Protein AF-A0A6H9YIE0-F1 (afdb_monomer_lite)

Organism: NCBI:txid359158

Radius of gyration: 26.99 Å; chains: 1; bounding box: 69×30×82 Å

Foldseek 3Di:
DDDDDDDDDDDPDPPPDPDDDDDDDDDDDDDDDPPPPPDDDFVVLLVVLQVLLVVVVFHWDWDVVDVNTWIWGAQPQCRVDTWIWTWDQDPPNFIFIATPVGDGQGGSVCSNSSSVSRCVVCVLPVCVRNCVQPPDQQDPVNLCVVQPPKDWDADPVVCWIWIWDDDDVDIDIDIDNGVVVVSVVNVVVVVVD

Structure (mmCIF, N/CA/C/O backbone):
data_AF-A0A6H9YIE0-F1
#
_entry.id   AF-A0A6H9YIE0-F1
#
loop_
_atom_site.group_PDB
_atom_site.id
_atom_site.type_symbol
_atom_site.label_atom_id
_atom_site.label_alt_id
_atom_site.label_comp_id
_atom_site.label_asym_id
_atom_site.label_entity_id
_atom_site.label_seq_id
_atom_site.pdbx_PDB_ins_code
_atom_site.Cartn_x
_atom_site.Cartn_y
_atom_site.Cartn_z
_atom_site.occupancy
_atom_site.B_iso_or_equiv
_atom_site.auth_seq_id
_atom_site.auth_comp_id
_atom_site.auth_asym_id
_atom_site.auth_atom_id
_atom_site.pdbx_PDB_model_num
ATOM 1 N N . MET A 1 1 ? -29.569 -5.536 -38.542 1.00 42.06 1 MET A N 1
ATOM 2 C CA . MET A 1 1 ? -28.304 -6.153 -38.999 1.00 42.06 1 MET A CA 1
ATOM 3 C C . MET A 1 1 ? -27.634 -5.204 -39.977 1.00 42.06 1 MET A C 1
ATOM 5 O O . MET A 1 1 ? -28.032 -5.181 -41.131 1.00 42.06 1 MET A O 1
ATOM 9 N N . THR A 1 2 ? -26.653 -4.415 -39.527 1.00 34.03 2 THR A N 1
ATOM 10 C CA . THR A 1 2 ? -25.833 -3.583 -40.424 1.00 34.03 2 THR A CA 1
ATOM 11 C C . THR A 1 2 ? -24.402 -3.551 -39.895 1.00 34.03 2 THR A C 1
ATOM 13 O O . THR A 1 2 ? -24.142 -3.065 -38.798 1.00 34.03 2 THR A O 1
ATOM 16 N N . LEU A 1 3 ? -23.497 -4.148 -40.672 1.00 35.75 3 LEU A N 1
ATOM 17 C CA . LEU A 1 3 ? -22.060 -4.252 -40.436 1.00 35.75 3 LEU A CA 1
ATOM 18 C C . LEU A 1 3 ? -21.394 -2.870 -40.495 1.00 35.75 3 LEU A C 1
ATOM 20 O O . LEU A 1 3 ? -21.424 -2.221 -41.541 1.00 35.75 3 LEU A O 1
ATOM 24 N N . LEU A 1 4 ? -20.722 -2.453 -39.416 1.00 32.62 4 LEU A N 1
ATOM 25 C CA . LEU A 1 4 ? -19.825 -1.298 -39.455 1.00 32.62 4 LEU A CA 1
ATOM 26 C C . LEU A 1 4 ? -18.407 -1.750 -39.834 1.00 32.62 4 LEU A C 1
ATOM 28 O O . LEU A 1 4 ? -17.746 -2.511 -39.125 1.00 32.62 4 LEU A O 1
ATOM 32 N N . ARG A 1 5 ? -17.975 -1.274 -41.004 1.00 32.41 5 ARG A N 1
ATOM 33 C CA . ARG A 1 5 ? -16.655 -1.460 -41.613 1.00 32.41 5 ARG A CA 1
ATOM 34 C C . ARG A 1 5 ? -15.524 -1.087 -40.649 1.00 32.41 5 ARG A C 1
ATOM 36 O O . ARG A 1 5 ? -15.471 0.028 -40.135 1.00 32.41 5 ARG A O 1
ATOM 43 N N . ARG A 1 6 ? -14.555 -1.995 -40.498 1.00 33.72 6 ARG A N 1
ATOM 44 C CA . ARG A 1 6 ? -13.241 -1.718 -39.900 1.00 33.72 6 ARG A CA 1
ATOM 45 C C . ARG A 1 6 ? -12.476 -0.737 -40.788 1.00 33.72 6 ARG A C 1
ATOM 47 O O . ARG A 1 6 ? -11.953 -1.126 -41.829 1.00 33.72 6 ARG A O 1
ATOM 54 N N . HIS A 1 7 ? -12.355 0.513 -40.354 1.00 29.17 7 HIS A N 1
ATOM 55 C CA . HIS A 1 7 ? -11.326 1.409 -40.869 1.00 29.17 7 HIS A CA 1
ATOM 56 C C . HIS A 1 7 ? -9.998 1.088 -40.174 1.00 29.17 7 HIS A C 1
ATOM 58 O O . HIS A 1 7 ? -9.739 1.497 -39.045 1.00 29.17 7 HIS A O 1
ATOM 64 N N . ARG A 1 8 ? -9.156 0.321 -40.873 1.00 33.12 8 ARG A N 1
ATOM 65 C CA . ARG A 1 8 ? -7.722 0.185 -40.599 1.00 33.12 8 ARG A CA 1
ATOM 66 C C . ARG A 1 8 ? -7.097 1.576 -40.776 1.00 33.12 8 ARG A C 1
ATOM 68 O O . ARG A 1 8 ? -7.052 2.079 -41.895 1.00 33.12 8 ARG A O 1
ATOM 75 N N . LYS A 1 9 ? -6.659 2.220 -39.692 1.00 29.31 9 LYS A N 1
ATOM 76 C CA . LYS A 1 9 ? -5.739 3.364 -39.768 1.00 29.31 9 LYS A CA 1
ATOM 77 C C . LYS A 1 9 ? -4.327 2.833 -39.558 1.00 29.31 9 LYS A C 1
ATOM 79 O O . LYS A 1 9 ? -4.021 2.278 -38.510 1.00 29.31 9 LYS A O 1
ATOM 84 N N . GLU A 1 10 ? -3.513 2.964 -40.596 1.00 32.59 10 GLU A N 1
ATOM 85 C CA . GLU A 1 10 ? -2.089 2.640 -40.597 1.00 32.59 10 GLU A CA 1
ATOM 86 C C . GLU A 1 10 ? -1.336 3.416 -39.498 1.00 32.59 10 GLU A C 1
ATOM 88 O O . GLU A 1 10 ? -1.592 4.612 -39.310 1.00 32.59 10 GLU A O 1
ATOM 93 N N . PRO A 1 11 ? -0.380 2.787 -38.793 1.00 30.97 11 PRO A N 1
ATOM 94 C CA . PRO A 1 11 ? 0.476 3.484 -37.847 1.00 30.97 11 PRO A CA 1
ATOM 95 C C . PRO A 1 11 ? 1.482 4.364 -38.598 1.00 30.97 11 PRO A C 1
ATOM 97 O O . PRO A 1 11 ? 2.343 3.905 -39.353 1.00 30.97 11 PRO A O 1
ATOM 100 N N . ARG A 1 12 ? 1.373 5.675 -38.372 1.00 37.66 12 ARG A N 1
ATOM 101 C CA . ARG A 1 12 ? 2.331 6.671 -38.850 1.00 37.66 12 ARG A CA 1
ATOM 102 C C . ARG A 1 12 ? 3.679 6.479 -38.149 1.00 37.66 12 ARG A C 1
ATOM 104 O O . ARG A 1 12 ? 3.887 6.953 -37.043 1.00 37.66 12 ARG A O 1
ATOM 111 N N . ARG A 1 13 ? 4.583 5.799 -38.859 1.00 32.84 13 ARG A N 1
ATOM 112 C CA . ARG A 1 13 ? 6.041 6.012 -38.956 1.00 32.84 13 ARG A CA 1
ATOM 113 C C . ARG A 1 13 ? 6.680 6.865 -37.845 1.00 32.84 13 ARG A C 1
ATOM 115 O O . ARG A 1 13 ? 6.877 8.066 -38.025 1.00 32.84 13 ARG A O 1
ATOM 122 N N . TRP A 1 14 ? 7.179 6.214 -36.796 1.00 29.19 14 TRP A N 1
ATOM 123 C CA . TRP A 1 14 ? 8.252 6.759 -35.957 1.00 29.19 14 TRP A CA 1
ATOM 124 C C . TRP A 1 14 ? 9.600 6.158 -36.386 1.00 29.19 14 TRP A C 1
ATOM 126 O O . TRP A 1 14 ? 10.178 5.289 -35.746 1.00 29.19 14 TRP A O 1
ATOM 136 N N . SER A 1 15 ? 10.079 6.576 -37.563 1.00 37.53 15 SER A N 1
ATOM 137 C CA . SER A 1 15 ? 11.389 6.158 -38.106 1.00 37.53 15 SER A CA 1
ATOM 138 C C . SER A 1 15 ? 12.168 7.317 -38.733 1.00 37.53 15 SER A C 1
ATOM 140 O O . SER A 1 15 ? 13.051 7.108 -39.562 1.00 37.53 15 SER A O 1
ATOM 142 N N . ALA A 1 16 ? 11.844 8.561 -38.384 1.00 32.31 16 ALA A N 1
ATOM 143 C CA . ALA A 1 16 ? 12.372 9.723 -39.091 1.00 32.31 16 ALA A CA 1
ATOM 144 C C . ALA A 1 16 ? 12.843 10.843 -38.158 1.00 32.31 16 ALA A C 1
ATOM 146 O O . ALA A 1 16 ? 12.501 11.999 -38.382 1.00 32.31 16 ALA A O 1
ATOM 147 N N . ARG A 1 17 ? 13.655 10.529 -37.134 1.00 36.97 17 ARG A N 1
ATOM 148 C CA . ARG A 1 17 ? 14.555 11.544 -36.551 1.00 36.97 17 ARG A CA 1
ATOM 149 C C . ARG A 1 17 ? 15.768 11.019 -35.770 1.00 36.97 17 ARG A C 1
ATOM 151 O O . ARG A 1 17 ? 16.156 11.657 -34.815 1.00 36.97 17 ARG A O 1
ATOM 158 N N . LEU A 1 18 ? 16.410 9.913 -36.164 1.00 40.72 18 LEU A N 1
ATOM 159 C CA . LEU A 1 18 ? 17.770 9.583 -35.665 1.00 40.72 18 LEU A CA 1
ATOM 160 C C . LEU A 1 18 ? 18.686 8.905 -36.707 1.00 40.72 18 LEU A C 1
ATOM 162 O O . LEU A 1 18 ? 19.732 8.357 -36.376 1.00 40.72 18 LEU A O 1
ATOM 166 N N . ARG A 1 19 ? 18.339 8.967 -37.999 1.00 40.25 19 ARG A N 1
ATOM 167 C CA . ARG A 1 19 ? 19.205 8.502 -39.098 1.00 40.25 19 ARG A CA 1
ATOM 168 C C . ARG A 1 19 ? 19.084 9.411 -40.320 1.00 40.25 19 ARG A C 1
ATOM 170 O O . ARG A 1 19 ? 18.401 9.068 -41.279 1.00 40.25 19 ARG A O 1
ATOM 177 N N . ARG A 1 20 ? 19.716 10.586 -40.283 1.00 34.19 20 ARG A N 1
ATOM 178 C CA . ARG A 1 20 ? 20.191 11.312 -41.479 1.00 34.19 20 ARG A CA 1
ATOM 179 C C . ARG A 1 20 ? 21.020 12.521 -41.046 1.00 34.19 20 ARG A C 1
ATOM 181 O O . ARG A 1 20 ? 20.473 13.520 -40.605 1.00 34.19 20 ARG A O 1
ATOM 188 N N . GLY A 1 21 ? 22.339 12.385 -41.154 1.00 31.33 21 GLY A N 1
ATOM 189 C CA . GLY A 1 21 ? 23.287 13.452 -40.837 1.00 31.33 21 GLY A CA 1
ATOM 190 C C . GLY A 1 21 ? 24.752 13.015 -40.844 1.00 31.33 21 GLY A C 1
ATOM 191 O O . GLY A 1 21 ? 25.503 13.433 -39.978 1.00 31.33 21 GLY A O 1
ATOM 192 N N . ARG A 1 22 ? 25.177 12.145 -41.775 1.00 42.09 22 ARG A N 1
ATOM 193 C CA . ARG A 1 22 ? 26.612 11.943 -42.047 1.00 42.09 22 ARG A CA 1
ATOM 194 C C . ARG A 1 22 ? 26.851 11.626 -43.524 1.00 42.09 22 ARG A C 1
ATOM 196 O O . ARG A 1 22 ? 26.716 10.482 -43.944 1.00 42.09 22 ARG A O 1
ATOM 203 N N . LYS A 1 23 ? 27.215 12.651 -44.300 1.00 34.41 23 LYS A N 1
ATOM 204 C CA . LYS A 1 23 ? 28.139 12.538 -45.442 1.00 34.41 23 LYS A CA 1
ATOM 205 C C . LYS A 1 23 ? 28.604 13.936 -45.869 1.00 34.41 23 LYS A C 1
ATOM 207 O O . LYS A 1 23 ? 27.796 14.705 -46.371 1.00 34.41 23 LYS A O 1
ATOM 212 N N . GLY A 1 24 ? 29.899 14.222 -45.697 1.00 29.58 24 GLY A N 1
ATOM 213 C CA . GLY A 1 24 ? 30.569 15.344 -46.367 1.00 29.58 24 GLY A CA 1
ATOM 214 C C . GLY A 1 24 ? 31.650 16.078 -45.566 1.00 29.58 24 GLY A C 1
ATOM 215 O O . GLY A 1 24 ? 31.373 17.149 -45.064 1.00 29.58 24 GLY A O 1
ATOM 216 N N . ARG A 1 25 ? 32.865 15.500 -45.534 1.00 32.62 25 ARG A N 1
ATOM 217 C CA . ARG A 1 25 ? 34.210 16.131 -45.439 1.00 32.62 25 ARG A CA 1
ATOM 218 C C . ARG A 1 25 ? 34.515 17.167 -44.334 1.00 32.62 25 ARG A C 1
ATOM 220 O O . ARG A 1 25 ? 34.057 18.294 -44.404 1.00 32.62 25 ARG A O 1
ATOM 227 N N . ALA A 1 26 ? 35.472 16.829 -43.464 1.00 34.41 26 ALA A N 1
ATOM 228 C CA . ALA A 1 26 ? 36.876 17.298 -43.476 1.00 34.41 26 ALA A CA 1
ATOM 229 C C . ALA A 1 26 ? 37.460 17.347 -42.046 1.00 34.41 26 ALA A C 1
ATOM 231 O O . ALA A 1 26 ? 36.774 17.740 -41.114 1.00 34.41 26 ALA A O 1
ATOM 232 N N . ALA A 1 27 ? 38.709 16.882 -41.938 1.00 45.50 27 ALA A N 1
ATOM 233 C CA . ALA A 1 27 ? 39.716 17.012 -40.877 1.00 45.50 27 ALA A CA 1
ATOM 234 C C . ALA A 1 27 ? 39.335 17.634 -39.515 1.00 45.50 27 ALA A C 1
ATOM 236 O O . ALA A 1 27 ? 38.922 18.785 -39.424 1.00 45.50 27 ALA A O 1
ATOM 237 N N . GLY A 1 28 ? 39.642 16.890 -38.450 1.00 34.56 28 GLY A N 1
ATOM 238 C CA . GLY A 1 28 ? 39.726 17.394 -37.082 1.00 34.56 28 GLY A CA 1
ATOM 239 C C . GLY A 1 28 ? 39.633 16.248 -36.084 1.00 34.56 28 GLY A C 1
ATOM 240 O O . GLY A 1 28 ? 38.562 15.668 -35.917 1.00 34.56 28 GLY A O 1
ATOM 241 N N . GLU A 1 29 ? 40.762 15.885 -35.479 1.00 46.00 29 GLU A N 1
ATOM 242 C CA . GLU A 1 29 ? 40.850 14.955 -34.350 1.00 46.00 29 GLU A CA 1
ATOM 243 C C . GLU A 1 29 ? 39.816 15.315 -33.269 1.00 46.00 29 GLU A C 1
ATOM 245 O O . GLU A 1 29 ? 39.745 16.455 -32.815 1.00 46.00 29 GLU A O 1
ATOM 250 N N . GLY A 1 30 ? 38.987 14.342 -32.882 1.00 35.47 30 GLY A N 1
ATOM 251 C CA . GLY A 1 30 ? 38.008 14.461 -31.800 1.00 35.47 30 GLY A CA 1
ATOM 252 C C . GLY A 1 30 ? 38.343 13.492 -30.655 1.00 35.47 30 GLY A C 1
ATOM 253 O O . GLY A 1 30 ? 38.866 12.411 -30.930 1.00 35.47 30 GLY A O 1
ATOM 254 N N . PRO A 1 31 ? 38.061 13.864 -29.391 1.00 46.66 31 PRO A N 1
ATOM 255 C CA . PRO A 1 31 ? 38.544 13.187 -28.181 1.00 46.66 31 PRO A CA 1
ATOM 256 C C . PRO A 1 31 ? 37.925 11.785 -27.990 1.00 46.66 31 PRO A C 1
ATOM 258 O O . PRO A 1 31 ? 36.933 11.456 -28.650 1.00 46.66 31 PRO A O 1
ATOM 261 N N . PRO A 1 32 ? 38.506 10.931 -27.117 1.00 45.59 32 PRO A N 1
ATOM 262 C CA . PRO A 1 32 ? 38.175 9.511 -27.047 1.00 45.59 32 PRO A CA 1
ATOM 263 C C . PRO A 1 32 ? 36.711 9.265 -26.674 1.00 45.59 32 PRO A C 1
ATOM 265 O O . PRO A 1 32 ? 36.111 9.977 -25.872 1.00 45.59 32 PRO A O 1
ATOM 268 N N . GLY A 1 33 ? 36.157 8.225 -27.299 1.00 39.56 33 GLY A N 1
ATOM 269 C CA . GLY A 1 33 ? 34.750 7.853 -27.290 1.00 39.56 33 GLY A CA 1
ATOM 270 C C . GLY A 1 33 ? 34.076 7.896 -25.922 1.00 39.56 33 GLY A C 1
ATOM 271 O O . GLY A 1 33 ? 34.332 7.061 -25.059 1.00 39.56 33 GLY A O 1
ATOM 272 N N . HIS A 1 34 ? 33.089 8.779 -25.792 1.00 42.91 34 HIS A N 1
ATOM 273 C CA . HIS A 1 34 ? 31.959 8.526 -24.913 1.00 42.91 34 HIS A CA 1
ATOM 274 C C . HIS A 1 34 ? 31.202 7.328 -25.493 1.00 42.91 34 HIS A C 1
ATOM 276 O O . HIS A 1 34 ? 30.417 7.463 -26.433 1.00 42.91 34 HIS A O 1
ATOM 282 N N . THR A 1 35 ? 31.468 6.128 -24.980 1.00 43.56 35 THR A N 1
ATOM 283 C CA . THR A 1 35 ? 30.558 4.994 -25.144 1.00 43.56 35 THR A CA 1
ATOM 284 C C . THR A 1 35 ? 29.202 5.421 -24.602 1.00 43.56 35 THR A C 1
ATOM 286 O O . THR A 1 35 ? 28.986 5.429 -23.393 1.00 43.56 35 THR A O 1
ATOM 289 N N . VAL A 1 36 ? 28.293 5.816 -25.495 1.00 48.97 36 VAL A N 1
ATOM 290 C CA . VAL A 1 36 ? 26.878 5.978 -25.170 1.00 48.97 36 VAL A CA 1
ATOM 291 C C . VAL A 1 36 ? 26.412 4.603 -24.709 1.00 48.97 36 VAL A C 1
ATOM 293 O O . VAL A 1 36 ? 26.267 3.691 -25.526 1.00 48.97 36 VAL A O 1
ATOM 296 N N . ARG A 1 37 ? 26.272 4.423 -23.391 1.00 56.38 37 ARG A N 1
ATOM 297 C CA . ARG A 1 37 ? 25.761 3.187 -22.799 1.00 56.38 37 ARG A CA 1
ATOM 298 C C . ARG A 1 37 ? 24.408 2.925 -23.450 1.00 56.38 37 ARG A C 1
ATOM 300 O O . ARG A 1 37 ? 23.513 3.764 -23.358 1.00 56.38 37 ARG A O 1
ATOM 307 N N . ALA A 1 38 ? 24.301 1.821 -24.189 1.00 62.50 38 ALA A N 1
ATOM 308 C CA . ALA A 1 38 ? 23.073 1.481 -24.892 1.00 62.50 38 ALA A CA 1
ATOM 309 C C . ALA A 1 38 ? 21.907 1.509 -23.896 1.00 62.50 38 ALA A C 1
ATOM 311 O O . ALA A 1 38 ? 22.040 1.012 -22.774 1.00 62.50 38 ALA A O 1
ATOM 312 N N . ALA A 1 39 ? 20.794 2.129 -24.295 1.00 65.94 39 ALA A N 1
ATOM 313 C CA . ALA A 1 39 ? 19.608 2.180 -23.456 1.00 65.94 39 ALA A CA 1
ATOM 314 C C . ALA A 1 39 ? 19.198 0.741 -23.079 1.00 65.94 39 ALA A C 1
ATOM 316 O O . ALA A 1 39 ? 19.150 -0.120 -23.965 1.00 65.94 39 ALA A O 1
ATOM 317 N N . PRO A 1 40 ? 18.937 0.458 -21.792 1.00 74.56 40 PRO A N 1
ATOM 318 C CA . PRO A 1 40 ? 18.471 -0.847 -21.363 1.00 74.56 40 PRO A CA 1
ATOM 319 C C . PRO A 1 40 ? 17.135 -1.163 -22.033 1.00 74.56 40 PRO A C 1
ATOM 321 O O . PRO A 1 40 ? 16.347 -0.260 -22.310 1.00 74.56 40 PRO A O 1
ATOM 324 N N . SER A 1 41 ? 16.868 -2.447 -22.275 1.00 86.38 41 SER A N 1
ATOM 325 C CA . SER A 1 41 ? 15.580 -2.895 -22.811 1.00 86.38 41 SER A CA 1
ATOM 326 C C . SER A 1 41 ? 14.492 -2.708 -21.746 1.00 86.38 41 SER A C 1
ATOM 328 O O . SER A 1 41 ? 14.490 -3.463 -20.769 1.00 86.38 41 SER A O 1
ATOM 330 N N . PRO A 1 42 ? 13.566 -1.734 -21.875 1.00 88.88 42 PRO A N 1
ATOM 331 C CA . PRO A 1 42 ? 12.641 -1.402 -20.792 1.00 88.88 42 PRO A CA 1
ATOM 332 C C . PRO A 1 42 ? 11.762 -2.586 -20.383 1.00 88.88 42 PRO A C 1
ATOM 334 O O . PRO A 1 42 ? 11.507 -2.773 -19.199 1.00 88.88 42 PRO A O 1
ATOM 337 N N . THR A 1 43 ? 11.351 -3.419 -21.341 1.00 91.12 43 THR A N 1
ATOM 338 C CA . THR A 1 43 ? 10.515 -4.600 -21.091 1.00 91.12 43 THR A CA 1
ATOM 339 C C . THR A 1 43 ? 11.220 -5.633 -20.216 1.00 91.12 43 THR A C 1
ATOM 341 O O . THR A 1 43 ? 10.630 -6.069 -19.240 1.00 91.12 43 THR A O 1
ATOM 344 N N . VAL A 1 44 ? 12.507 -5.917 -20.455 1.00 92.75 44 VAL A N 1
ATOM 345 C CA . VAL A 1 44 ? 13.296 -6.868 -19.641 1.00 92.75 44 VAL A CA 1
ATOM 346 C C . VAL A 1 44 ? 13.367 -6.436 -18.176 1.00 92.75 44 VAL A C 1
ATOM 348 O O . VAL A 1 44 ? 13.283 -7.261 -17.270 1.00 92.75 44 VAL A O 1
ATOM 351 N N . HIS A 1 45 ? 13.524 -5.138 -17.923 1.00 93.06 45 HIS A N 1
ATOM 352 C CA . HIS A 1 45 ? 13.543 -4.617 -16.556 1.00 93.06 45 HIS A CA 1
ATOM 353 C C . HIS A 1 45 ? 12.145 -4.628 -15.930 1.00 93.06 45 HIS A C 1
ATOM 355 O O . HIS A 1 45 ? 11.994 -4.975 -14.762 1.00 93.06 45 HIS A O 1
ATOM 361 N N . LEU A 1 46 ? 11.102 -4.319 -16.703 1.00 94.25 46 LEU A N 1
ATOM 362 C CA . LEU A 1 46 ? 9.725 -4.423 -16.223 1.00 94.25 46 LEU A CA 1
ATOM 363 C C . LEU A 1 46 ? 9.316 -5.875 -15.919 1.00 94.25 46 LEU A C 1
ATOM 365 O O . LEU A 1 46 ? 8.581 -6.071 -14.958 1.00 94.25 46 LEU A O 1
ATOM 369 N N . ASP A 1 47 ? 9.805 -6.869 -16.666 1.00 94.75 47 ASP A N 1
ATOM 370 C CA . ASP A 1 47 ? 9.602 -8.296 -16.368 1.00 94.75 47 ASP A CA 1
ATOM 371 C C . ASP A 1 47 ? 10.264 -8.673 -15.034 1.00 94.75 47 ASP A C 1
ATOM 373 O O . ASP A 1 47 ? 9.614 -9.211 -14.141 1.00 94.75 47 ASP A O 1
ATOM 377 N N . ARG A 1 48 ? 11.531 -8.282 -14.830 1.00 94.19 48 ARG A N 1
ATOM 378 C CA . ARG A 1 48 ? 12.239 -8.512 -13.555 1.00 94.19 48 ARG A CA 1
ATOM 379 C C . ARG A 1 48 ? 11.534 -7.862 -12.365 1.00 94.19 48 ARG A C 1
ATOM 381 O O . ARG A 1 48 ? 11.490 -8.433 -11.276 1.00 94.19 48 ARG A O 1
ATOM 388 N N . LEU A 1 49 ? 10.986 -6.662 -12.557 1.00 94.75 49 LEU A N 1
ATOM 389 C CA . LEU A 1 49 ? 10.178 -6.003 -11.537 1.00 94.75 49 LEU A CA 1
ATOM 390 C C . LEU A 1 49 ? 8.852 -6.739 -11.300 1.00 94.75 49 LEU A C 1
ATOM 392 O O . LEU A 1 49 ? 8.415 -6.837 -10.155 1.00 94.75 49 LEU A O 1
ATOM 396 N N . ALA A 1 50 ? 8.211 -7.256 -12.350 1.00 89.81 50 ALA A N 1
ATOM 397 C CA . ALA A 1 50 ? 6.991 -8.044 -12.223 1.00 89.81 50 ALA A CA 1
ATOM 398 C C . ALA A 1 50 ? 7.230 -9.312 -11.391 1.00 89.81 50 ALA A C 1
ATOM 400 O O . ALA A 1 50 ? 6.436 -9.582 -10.491 1.00 89.81 50 ALA A O 1
ATOM 401 N N . ASP A 1 51 ? 8.345 -10.013 -11.610 1.00 89.56 51 ASP A N 1
ATOM 402 C CA . ASP A 1 51 ? 8.745 -11.180 -10.813 1.00 89.56 51 ASP A CA 1
ATOM 403 C C . ASP A 1 51 ? 8.965 -10.811 -9.335 1.00 89.56 51 ASP A C 1
ATOM 405 O O . ASP A 1 51 ? 8.444 -11.466 -8.425 1.00 89.56 51 ASP A O 1
ATOM 409 N N . ALA A 1 52 ? 9.683 -9.712 -9.075 1.00 90.38 52 ALA A N 1
ATOM 410 C CA . ALA A 1 52 ? 9.912 -9.213 -7.720 1.00 90.38 52 ALA A CA 1
ATOM 411 C C . ALA A 1 52 ? 8.601 -8.835 -7.007 1.00 90.38 52 ALA A C 1
ATOM 413 O O . ALA A 1 52 ? 8.411 -9.169 -5.836 1.00 90.38 52 ALA A O 1
ATOM 414 N N . LEU A 1 53 ? 7.666 -8.184 -7.702 1.00 87.31 53 LEU A N 1
ATOM 415 C CA . LEU A 1 53 ? 6.342 -7.848 -7.172 1.00 87.31 53 LEU A CA 1
ATOM 416 C C . LEU A 1 53 ? 5.476 -9.095 -6.939 1.00 87.31 53 LEU A C 1
ATOM 418 O O . LEU A 1 53 ? 4.805 -9.182 -5.908 1.00 87.31 53 LEU A O 1
ATOM 422 N N . ALA A 1 54 ? 5.542 -10.085 -7.832 1.00 81.56 54 ALA A N 1
ATOM 423 C CA . ALA A 1 54 ? 4.835 -11.353 -7.686 1.00 81.56 54 ALA A CA 1
ATOM 424 C C . ALA A 1 54 ? 5.290 -12.111 -6.430 1.00 81.56 54 ALA A C 1
ATOM 426 O O . ALA A 1 54 ? 4.448 -12.598 -5.675 1.00 81.56 54 ALA A O 1
ATOM 427 N N . SER A 1 55 ? 6.597 -12.118 -6.130 1.00 78.00 55 SER A N 1
ATOM 428 C CA . SER A 1 55 ? 7.136 -12.700 -4.885 1.00 78.00 55 SER A CA 1
ATOM 429 C C . SER A 1 55 ? 6.578 -12.050 -3.609 1.00 78.00 55 SER A C 1
ATOM 431 O O . SER A 1 55 ? 6.540 -12.677 -2.552 1.00 78.00 55 SER A O 1
ATOM 433 N N . LYS A 1 56 ? 6.100 -10.802 -3.710 1.00 74.38 56 LYS A N 1
ATOM 434 C CA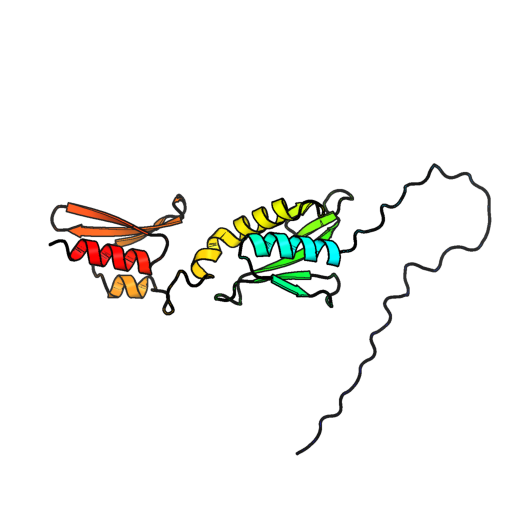 . LYS A 1 56 ? 5.477 -10.034 -2.621 1.00 74.38 56 LYS A CA 1
ATOM 435 C C . LYS A 1 56 ? 3.943 -10.091 -2.660 1.00 74.38 56 LYS A C 1
ATOM 437 O O . LYS A 1 56 ? 3.288 -9.396 -1.887 1.00 74.38 56 LYS A O 1
ATOM 442 N N . GLY A 1 57 ? 3.360 -10.896 -3.551 1.00 78.38 57 GLY A N 1
ATOM 443 C CA . GLY A 1 57 ? 1.911 -11.042 -3.705 1.00 78.38 57 GLY A CA 1
ATOM 444 C C . GLY A 1 57 ? 1.221 -9.835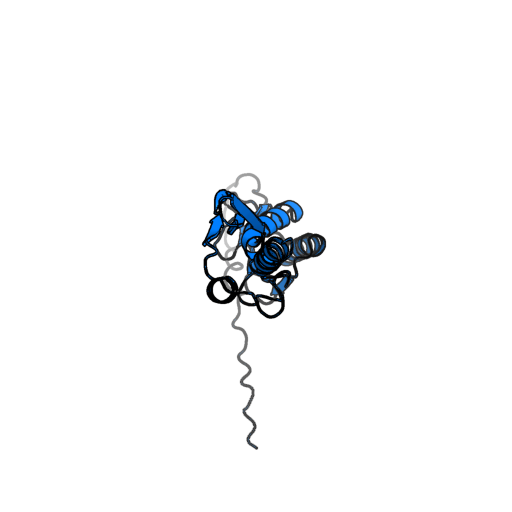 -4.345 1.00 78.38 57 GLY A C 1
ATOM 445 O O . GLY A 1 57 ? 0.010 -9.677 -4.194 1.00 78.38 57 GLY A O 1
ATOM 446 N N . LEU A 1 58 ? 1.967 -8.971 -5.042 1.00 81.38 58 LEU A N 1
ATOM 447 C CA . LEU A 1 58 ? 1.426 -7.803 -5.734 1.00 81.38 58 LEU A CA 1
ATOM 448 C C . LEU A 1 58 ? 1.186 -8.140 -7.211 1.00 81.38 58 LEU A C 1
ATOM 450 O O . LEU A 1 58 ? 2.152 -8.334 -7.951 1.00 81.38 58 LEU A O 1
ATOM 454 N N . PRO A 1 59 ? -0.077 -8.213 -7.669 1.00 80.12 59 PRO A N 1
ATOM 455 C CA . PRO A 1 59 ? -0.365 -8.570 -9.045 1.00 80.12 59 PRO A CA 1
ATOM 456 C C . PRO A 1 59 ? -0.046 -7.413 -9.992 1.00 80.12 59 PRO A C 1
ATOM 458 O O . PRO A 1 59 ? -0.231 -6.227 -9.690 1.00 80.12 59 PRO A O 1
ATOM 461 N N . THR A 1 60 ? 0.419 -7.781 -11.181 1.00 86.06 60 THR A N 1
ATOM 462 C CA . THR A 1 60 ? 0.842 -6.843 -12.215 1.00 86.06 60 THR A CA 1
ATOM 463 C C . THR A 1 60 ? 0.175 -7.165 -13.550 1.00 86.06 60 THR A C 1
ATOM 465 O O . THR A 1 60 ? -0.259 -8.287 -13.806 1.00 86.06 60 THR A O 1
ATOM 468 N N . LEU A 1 61 ? 0.033 -6.145 -14.393 1.00 86.06 61 LEU A N 1
ATOM 469 C CA . LEU A 1 61 ? -0.449 -6.244 -15.765 1.00 86.06 61 LEU A CA 1
ATOM 470 C C . LEU A 1 61 ? 0.561 -5.542 -16.679 1.00 86.06 61 LEU A C 1
ATOM 472 O O . LEU A 1 61 ? 0.703 -4.315 -16.586 1.00 86.06 61 LEU A O 1
ATOM 476 N N . PRO A 1 62 ? 1.265 -6.275 -17.553 1.00 87.75 62 PRO A N 1
ATOM 477 C CA . PRO A 1 62 ? 2.162 -5.665 -18.520 1.00 87.75 62 PRO A CA 1
ATOM 478 C C . PRO A 1 62 ? 1.369 -4.854 -19.549 1.00 87.75 62 PRO A C 1
ATOM 480 O O . PRO A 1 62 ? 0.302 -5.255 -20.014 1.00 87.75 62 PRO A O 1
ATOM 483 N N . ARG A 1 63 ? 1.905 -3.689 -19.908 1.00 88.25 63 ARG A N 1
ATOM 484 C CA . ARG A 1 63 ? 1.423 -2.816 -20.984 1.00 88.25 63 ARG A CA 1
ATOM 485 C C . ARG A 1 63 ? 2.598 -2.441 -21.875 1.00 88.25 63 ARG A C 1
ATOM 487 O O . ARG A 1 63 ? 3.043 -1.297 -21.917 1.00 88.25 63 ARG A O 1
ATOM 494 N N . TYR A 1 64 ? 3.160 -3.447 -22.533 1.00 89.12 64 TYR A N 1
ATOM 495 C CA . TYR A 1 64 ? 4.363 -3.282 -23.353 1.00 89.12 64 TYR A CA 1
ATOM 496 C C . TYR A 1 64 ? 4.082 -2.728 -24.749 1.00 89.12 64 TYR A C 1
ATOM 498 O O . TYR A 1 64 ? 5.004 -2.271 -25.411 1.00 89.12 64 TYR A O 1
ATOM 506 N N . GLU A 1 65 ? 2.811 -2.714 -25.149 1.00 84.88 65 GLU A N 1
ATOM 507 C CA . GLU A 1 65 ? 2.338 -2.054 -26.371 1.00 84.88 65 GLU A CA 1
ATOM 508 C C . GLU A 1 65 ? 2.258 -0.520 -26.225 1.00 84.88 65 GLU A C 1
ATOM 510 O O . GLU A 1 65 ? 2.110 0.187 -27.221 1.00 84.88 65 GLU A O 1
ATOM 515 N N . ASP A 1 66 ? 2.337 0.007 -24.994 1.00 84.31 66 ASP A N 1
ATOM 516 C CA . ASP A 1 66 ? 2.386 1.450 -24.743 1.00 84.31 66 ASP A CA 1
ATOM 517 C C . ASP A 1 66 ? 3.766 2.023 -25.121 1.00 84.31 66 ASP A C 1
ATOM 519 O O . ASP A 1 66 ? 4.790 1.349 -25.000 1.00 84.31 66 ASP A O 1
ATOM 523 N N . ASP A 1 67 ? 3.807 3.305 -25.503 1.00 80.75 67 ASP A N 1
ATOM 524 C CA . ASP A 1 67 ? 5.053 4.057 -25.695 1.00 80.75 67 ASP A CA 1
ATOM 525 C C . ASP A 1 67 ? 5.183 5.169 -24.629 1.00 80.75 67 ASP A C 1
ATOM 527 O O . ASP A 1 67 ? 4.401 6.131 -24.634 1.00 80.75 67 ASP A O 1
ATOM 531 N N . PRO A 1 68 ? 6.120 5.059 -23.664 1.00 85.38 68 PRO A N 1
ATOM 532 C CA . PRO A 1 68 ? 7.032 3.931 -23.429 1.00 85.38 68 PRO A CA 1
ATOM 533 C C . PRO A 1 68 ? 6.321 2.719 -22.788 1.00 85.38 68 PRO A C 1
ATOM 535 O O . PRO A 1 68 ? 5.277 2.924 -22.157 1.00 85.38 68 PRO A O 1
ATOM 538 N N . PRO A 1 69 ? 6.915 1.503 -22.842 1.00 89.81 69 PRO A N 1
ATOM 539 C CA . PRO A 1 69 ? 6.397 0.310 -22.172 1.00 89.81 69 PRO A CA 1
ATOM 540 C C . PRO A 1 69 ? 6.160 0.539 -20.681 1.00 89.81 69 PRO A C 1
ATOM 542 O O . PRO A 1 69 ? 6.973 1.179 -20.003 1.00 89.81 69 PRO A O 1
ATOM 545 N N . ARG A 1 70 ? 5.055 -0.001 -20.154 1.00 92.69 70 ARG A N 1
ATOM 546 C CA . ARG A 1 70 ? 4.668 0.176 -18.748 1.00 92.69 70 ARG A CA 1
ATOM 547 C C . ARG A 1 70 ? 4.282 -1.134 -18.081 1.00 92.69 70 ARG A C 1
ATOM 549 O O . ARG A 1 70 ? 3.854 -2.081 -18.732 1.00 92.69 70 ARG A O 1
ATOM 556 N N . LEU A 1 71 ? 4.378 -1.156 -16.759 1.00 92.62 71 LEU A N 1
ATOM 557 C CA . LEU A 1 71 ? 3.860 -2.216 -15.903 1.00 92.62 71 LEU A CA 1
ATOM 558 C C . LEU A 1 71 ? 2.818 -1.615 -14.963 1.00 92.62 71 LEU A C 1
ATOM 560 O O . LEU A 1 71 ? 3.121 -0.711 -14.187 1.00 92.62 71 LEU A O 1
ATOM 564 N N . ARG A 1 72 ? 1.575 -2.090 -15.028 1.00 90.25 72 ARG A N 1
ATOM 565 C CA . ARG A 1 72 ? 0.524 -1.672 -14.099 1.00 90.25 72 ARG A CA 1
ATOM 566 C C . ARG A 1 72 ? 0.549 -2.591 -12.888 1.00 90.25 72 ARG A C 1
ATOM 568 O O . ARG A 1 72 ? 0.170 -3.750 -12.996 1.00 90.25 72 ARG A O 1
ATOM 575 N N . VAL A 1 73 ? 0.928 -2.063 -11.734 1.00 86.88 73 VAL A N 1
ATOM 576 C CA . VAL A 1 73 ? 0.644 -2.689 -10.441 1.00 86.88 73 VAL A CA 1
ATOM 577 C C . VAL A 1 73 ? -0.783 -2.318 -10.085 1.00 86.88 73 VAL A C 1
ATOM 579 O O . VAL A 1 73 ? -1.152 -1.144 -10.132 1.00 86.88 73 VAL A O 1
ATOM 582 N N . TYR A 1 74 ? -1.617 -3.299 -9.784 1.00 76.31 74 TYR A N 1
ATOM 583 C CA . TYR A 1 74 ? -3.010 -3.035 -9.458 1.00 76.31 74 TYR A CA 1
ATOM 584 C C . TYR A 1 74 ? -3.439 -3.852 -8.266 1.00 76.31 74 TYR A C 1
ATOM 586 O O . TYR A 1 74 ? -2.812 -4.831 -7.873 1.00 76.31 74 TYR A O 1
ATOM 594 N N . ILE A 1 75 ? -4.543 -3.414 -7.698 1.00 69.56 75 ILE A N 1
ATOM 595 C CA . ILE A 1 75 ? -5.194 -4.106 -6.620 1.00 69.56 75 ILE A CA 1
ATOM 596 C C . ILE A 1 75 ? -6.476 -4.731 -7.183 1.00 69.56 75 ILE A C 1
ATOM 598 O O . ILE A 1 75 ? -7.367 -3.987 -7.603 1.00 69.56 75 ILE A O 1
ATOM 602 N N . PRO A 1 76 ? -6.634 -6.067 -7.153 1.00 60.75 76 PRO A N 1
ATOM 603 C CA . PRO A 1 76 ? -7.822 -6.720 -7.696 1.00 60.75 76 PRO A CA 1
ATOM 604 C C . PRO A 1 76 ? -9.127 -6.269 -7.029 1.00 60.75 76 PRO A C 1
ATOM 606 O O . PRO A 1 76 ? -10.106 -6.026 -7.728 1.00 60.75 76 PRO A O 1
ATOM 609 N N . SER A 1 77 ? -9.143 -6.089 -5.700 1.00 53.31 77 SER A N 1
ATOM 610 C CA . SER A 1 77 ? -10.362 -5.678 -4.980 1.00 53.31 77 SER A CA 1
ATOM 611 C C . SER A 1 77 ? -10.616 -4.165 -4.985 1.00 53.31 77 SER A C 1
ATOM 613 O O . SER A 1 77 ? -11.638 -3.713 -4.475 1.00 53.31 77 SER A O 1
ATOM 615 N N . ALA A 1 78 ? -9.706 -3.371 -5.552 1.00 60.09 78 ALA A N 1
ATOM 616 C CA . ALA A 1 78 ? -9.827 -1.925 -5.676 1.00 60.09 78 ALA A CA 1
ATOM 617 C C . ALA A 1 78 ? -9.221 -1.498 -7.014 1.00 60.09 78 ALA A C 1
ATOM 619 O O . ALA A 1 78 ? -8.130 -0.943 -7.077 1.00 60.09 78 ALA A O 1
ATOM 620 N N . THR A 1 79 ? -9.948 -1.759 -8.100 1.00 59.22 79 THR A N 1
ATOM 621 C CA . THR A 1 79 ? -9.487 -1.586 -9.491 1.00 59.22 79 THR A CA 1
ATOM 622 C C . THR A 1 79 ? -8.996 -0.173 -9.835 1.00 59.22 79 THR A C 1
ATOM 624 O O . THR A 1 79 ? -8.183 -0.003 -10.744 1.00 59.22 79 THR A O 1
ATOM 627 N N . HIS A 1 80 ? -9.452 0.841 -9.095 1.00 62.25 80 HIS A N 1
ATOM 628 C CA . HIS A 1 80 ? -9.025 2.237 -9.238 1.00 62.25 80 HIS A CA 1
ATOM 629 C C . HIS A 1 80 ? -7.706 2.544 -8.510 1.00 62.25 80 HIS A C 1
ATOM 631 O O . HIS A 1 80 ? -7.087 3.575 -8.765 1.00 62.25 80 HIS A O 1
ATOM 637 N N . VAL A 1 81 ? -7.257 1.650 -7.629 1.00 67.81 81 VAL A N 1
ATOM 638 C CA . VAL A 1 81 ? -6.039 1.785 -6.831 1.00 67.81 81 VAL A CA 1
ATOM 639 C C . VAL A 1 81 ? -4.932 0.921 -7.430 1.00 67.81 81 VAL A C 1
ATOM 641 O O . VAL A 1 81 ? -5.109 -0.251 -7.765 1.00 67.81 81 VAL A O 1
ATOM 644 N N . GLY A 1 82 ? -3.763 1.525 -7.588 1.00 78.56 82 GLY A N 1
ATOM 645 C CA . GLY A 1 82 ? -2.586 0.885 -8.153 1.00 78.56 82 GLY A CA 1
ATOM 646 C C . GLY A 1 82 ? -1.657 1.923 -8.751 1.00 78.56 82 GLY A C 1
ATOM 647 O O . GLY A 1 82 ? -2.027 3.090 -8.873 1.00 78.56 82 GLY A O 1
ATOM 648 N N . GLU A 1 83 ? -0.494 1.483 -9.203 1.00 85.88 83 GLU A N 1
ATOM 649 C CA . GLU A 1 83 ? 0.535 2.363 -9.738 1.00 85.88 83 GLU A CA 1
ATOM 650 C C . GLU A 1 83 ? 1.000 1.904 -11.117 1.00 85.88 83 GLU A C 1
ATOM 652 O O . GLU A 1 83 ? 0.974 0.718 -11.439 1.00 85.88 83 GLU A O 1
ATOM 657 N N . THR A 1 84 ? 1.375 2.851 -11.971 1.00 91.75 84 THR A N 1
ATOM 658 C CA . THR A 1 84 ? 1.873 2.540 -13.313 1.00 91.75 84 THR A CA 1
ATOM 659 C C . THR A 1 84 ? 3.355 2.843 -13.359 1.00 91.75 84 THR A C 1
ATOM 661 O O . THR A 1 84 ? 3.761 3.989 -13.187 1.00 91.75 84 THR A O 1
ATOM 664 N N . ILE A 1 85 ? 4.152 1.813 -13.613 1.00 93.62 85 ILE A N 1
ATOM 665 C CA . ILE A 1 85 ? 5.605 1.877 -13.582 1.00 93.62 85 ILE A CA 1
ATOM 666 C C . ILE A 1 85 ? 6.147 1.934 -14.998 1.00 93.62 85 ILE A C 1
ATOM 668 O O . ILE A 1 85 ? 5.703 1.194 -15.873 1.00 93.62 85 ILE A O 1
ATOM 672 N N . ALA A 1 86 ? 7.124 2.802 -15.212 1.00 93.69 86 ALA A N 1
ATOM 673 C CA . ALA A 1 86 ? 7.930 2.826 -16.420 1.00 93.69 86 ALA A CA 1
ATOM 674 C C . ALA A 1 86 ? 9.412 2.742 -16.048 1.00 93.69 86 ALA A C 1
ATOM 676 O O . ALA A 1 86 ? 9.796 3.027 -14.914 1.00 93.69 86 ALA A O 1
ATOM 677 N N . VAL A 1 87 ? 10.239 2.388 -17.025 1.00 92.75 87 VAL A N 1
ATOM 678 C CA . VAL A 1 87 ? 11.697 2.475 -16.925 1.00 92.75 87 VAL A CA 1
ATOM 679 C C . VAL A 1 87 ? 12.146 3.653 -17.780 1.00 92.75 87 VAL A C 1
ATOM 681 O O . VAL A 1 87 ? 11.727 3.790 -18.930 1.00 92.75 87 VAL A O 1
ATOM 684 N N . GLY A 1 88 ? 12.939 4.549 -17.204 1.00 89.19 88 GLY A N 1
ATOM 685 C CA . GLY A 1 88 ? 13.372 5.772 -17.875 1.00 89.19 88 GLY A CA 1
ATOM 686 C C . GLY A 1 88 ? 14.627 6.369 -17.246 1.00 89.19 88 GLY A C 1
ATOM 687 O O . GLY A 1 88 ? 15.073 5.878 -16.208 1.00 89.19 88 GLY A O 1
ATOM 688 N N . PRO A 1 89 ? 15.193 7.424 -17.852 1.00 85.81 89 PRO A N 1
ATOM 689 C CA . PRO A 1 89 ? 16.336 8.123 -17.278 1.00 85.81 89 PRO A CA 1
ATOM 690 C C . PRO A 1 89 ? 15.971 8.738 -15.920 1.00 85.81 89 PRO A C 1
ATOM 692 O O . PRO A 1 89 ? 14.871 9.275 -15.741 1.00 85.81 89 PRO A O 1
ATOM 695 N N . GLY A 1 90 ? 16.894 8.620 -14.969 1.00 79.06 90 GLY A N 1
ATOM 696 C CA . GLY A 1 90 ? 16.850 9.244 -13.653 1.00 79.06 90 GLY A CA 1
ATOM 697 C C . GLY A 1 90 ? 17.385 10.676 -13.675 1.00 79.06 90 GLY A C 1
ATOM 698 O O . GLY A 1 90 ? 17.376 11.351 -14.702 1.00 79.06 90 GLY A O 1
ATOM 699 N N . ARG A 1 91 ? 17.828 11.164 -12.508 1.00 74.94 91 ARG A N 1
ATOM 700 C CA . ARG A 1 91 ? 18.457 12.497 -12.381 1.00 74.94 91 ARG A CA 1
ATOM 701 C C . ARG A 1 91 ? 19.907 12.514 -12.874 1.00 74.94 91 ARG A C 1
ATOM 703 O O . ARG A 1 91 ? 20.374 13.545 -13.343 1.00 74.94 91 ARG A O 1
ATOM 710 N N . SER A 1 92 ? 20.595 11.389 -12.736 1.00 72.00 92 SER A N 1
ATOM 711 C CA . SER A 1 92 ? 21.859 11.044 -13.389 1.00 72.00 92 SER A CA 1
ATOM 712 C C . SER A 1 92 ? 21.558 10.265 -14.680 1.00 72.00 92 SER A C 1
ATOM 714 O O . SER A 1 92 ? 20.439 9.781 -14.846 1.00 72.00 92 SER A O 1
ATOM 716 N N . ASP A 1 93 ? 22.544 10.067 -15.565 1.00 75.81 93 ASP A N 1
ATOM 717 C CA . ASP A 1 93 ? 22.448 9.215 -16.777 1.00 75.81 93 ASP A CA 1
ATOM 718 C C . ASP A 1 93 ? 22.152 7.715 -16.488 1.00 75.81 93 ASP A C 1
ATOM 720 O O . ASP A 1 93 ? 22.314 6.831 -17.334 1.00 75.81 93 ASP A O 1
ATOM 724 N N . GLU A 1 94 ? 21.714 7.397 -15.274 1.00 86.06 94 GLU A N 1
ATOM 725 C CA . GLU A 1 94 ? 21.273 6.086 -14.834 1.00 86.06 94 GLU A CA 1
ATOM 726 C C . GLU A 1 94 ? 19.792 5.883 -15.133 1.00 86.06 94 GLU A C 1
ATOM 728 O O . GLU A 1 94 ? 18.984 6.810 -15.121 1.00 86.06 94 GLU A O 1
ATOM 733 N N . TRP A 1 95 ? 19.414 4.633 -15.367 1.00 89.69 95 TRP A N 1
ATOM 734 C CA . TRP A 1 95 ? 18.031 4.260 -15.619 1.00 89.69 95 TRP A CA 1
ATOM 735 C C . TRP A 1 95 ? 17.360 3.801 -14.331 1.00 89.69 95 TRP A C 1
ATOM 737 O O . TRP A 1 95 ? 17.954 3.072 -13.538 1.00 89.69 95 TRP A O 1
ATOM 747 N N . TRP A 1 96 ? 16.115 4.225 -14.141 1.00 93.00 96 TRP A N 1
ATOM 748 C CA . TRP A 1 96 ? 15.349 4.039 -12.916 1.00 93.00 96 TRP A CA 1
ATOM 749 C C . TRP A 1 96 ? 13.957 3.491 -13.213 1.00 93.00 96 TRP A C 1
ATOM 751 O O . TRP A 1 96 ? 13.345 3.820 -14.237 1.00 93.00 96 TRP A O 1
ATOM 761 N N . TYR A 1 97 ? 13.427 2.711 -12.272 1.00 93.00 97 TYR A N 1
ATOM 762 C CA . TYR A 1 97 ? 11.989 2.490 -12.171 1.00 93.00 97 TYR A CA 1
ATOM 763 C C . TYR A 1 97 ? 11.331 3.767 -11.660 1.00 93.00 97 TYR A C 1
ATOM 765 O O . TYR A 1 97 ? 11.782 4.362 -10.677 1.00 93.00 97 TYR A O 1
ATOM 773 N N . ARG A 1 98 ? 10.250 4.189 -12.314 1.00 92.81 98 ARG A N 1
ATOM 774 C CA . ARG A 1 98 ? 9.527 5.408 -11.948 1.00 92.81 98 ARG A CA 1
ATOM 775 C C . ARG A 1 98 ? 8.022 5.211 -11.947 1.00 92.81 98 ARG A C 1
ATOM 777 O O . ARG A 1 98 ? 7.491 4.489 -12.791 1.00 92.81 98 ARG A O 1
ATOM 784 N N . THR A 1 99 ? 7.345 5.901 -11.040 1.00 90.19 99 THR A N 1
ATOM 785 C CA . THR A 1 99 ? 5.880 5.968 -10.994 1.00 90.19 99 THR A CA 1
ATOM 786 C C . THR A 1 99 ? 5.326 6.840 -12.122 1.00 90.19 99 THR A C 1
ATOM 788 O O . THR A 1 99 ? 6.046 7.606 -12.771 1.00 90.19 99 THR A O 1
ATOM 791 N N . SER A 1 100 ? 4.009 6.794 -12.310 1.00 84.62 100 SER A N 1
ATOM 792 C CA . SER A 1 100 ? 3.279 7.695 -13.203 1.00 84.62 100 SER A CA 1
ATOM 793 C C . SER A 1 100 ? 3.401 9.166 -12.793 1.00 84.62 100 SER A C 1
ATOM 795 O O . SER A 1 100 ? 3.367 10.046 -13.651 1.00 84.62 100 SER A O 1
ATOM 797 N N . THR A 1 101 ? 3.606 9.422 -11.499 1.00 80.19 101 THR A N 1
ATOM 798 C CA . THR A 1 101 ? 3.837 10.750 -10.915 1.00 80.19 101 THR A CA 1
ATOM 799 C C . THR A 1 101 ? 5.296 11.210 -10.988 1.00 80.19 101 THR A C 1
ATOM 801 O O . THR A 1 101 ? 5.600 12.328 -10.584 1.00 80.19 101 THR A O 1
ATOM 804 N N . GLY A 1 102 ? 6.204 10.381 -11.515 1.00 83.88 102 GLY A N 1
ATOM 805 C CA . GLY A 1 102 ? 7.619 10.723 -11.674 1.00 83.88 102 GLY A CA 1
ATOM 806 C C . GLY A 1 102 ? 8.482 10.503 -10.428 1.00 83.88 102 GLY A C 1
ATOM 807 O O . GLY A 1 102 ? 9.627 10.950 -10.402 1.00 83.88 102 GLY A O 1
ATOM 808 N N . ILE A 1 103 ? 7.971 9.806 -9.409 1.00 87.50 103 ILE A N 1
ATOM 809 C CA . ILE A 1 103 ? 8.767 9.378 -8.253 1.00 87.50 103 ILE A CA 1
ATOM 810 C C . ILE A 1 103 ? 9.731 8.284 -8.708 1.00 87.50 103 ILE A C 1
ATOM 812 O O . ILE A 1 103 ? 9.329 7.333 -9.379 1.00 87.50 103 ILE A O 1
ATOM 816 N N . LEU A 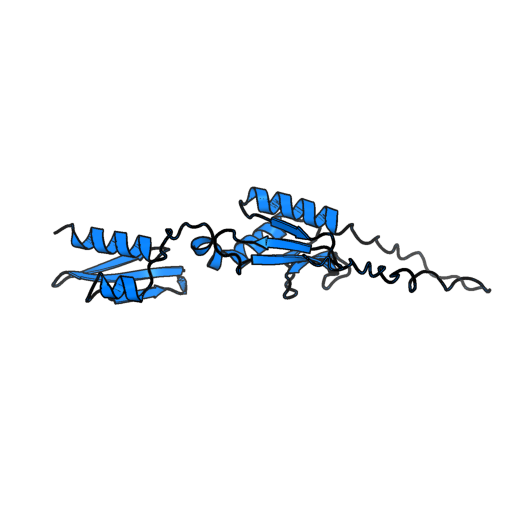1 104 ? 10.998 8.422 -8.325 1.00 88.69 104 LEU A N 1
ATOM 817 C CA . LEU A 1 104 ? 12.036 7.427 -8.564 1.00 88.69 104 LEU A CA 1
ATOM 818 C C . LEU A 1 104 ? 11.962 6.342 -7.484 1.00 88.69 104 LEU A C 1
ATOM 820 O O . LEU A 1 104 ? 12.000 6.652 -6.297 1.00 88.69 104 LEU A O 1
ATOM 824 N N . LEU A 1 105 ? 11.828 5.086 -7.906 1.00 88.38 105 LEU A N 1
ATOM 825 C CA . LEU A 1 105 ? 11.596 3.938 -7.020 1.00 88.38 105 LEU A CA 1
ATOM 826 C C . LEU A 1 105 ? 12.868 3.155 -6.708 1.00 88.38 105 LEU A C 1
ATOM 828 O O . LEU A 1 105 ? 12.960 2.506 -5.675 1.00 88.38 105 LEU A O 1
ATOM 832 N N . GLY A 1 106 ? 13.824 3.194 -7.625 1.00 88.75 106 GLY A N 1
ATOM 833 C CA . GLY A 1 106 ? 15.097 2.507 -7.509 1.00 88.75 106 GLY A CA 1
ATOM 834 C C . GLY A 1 106 ? 15.789 2.408 -8.868 1.00 88.75 106 GLY A C 1
ATOM 835 O O . GLY A 1 106 ? 15.126 2.565 -9.906 1.00 88.75 106 GLY A O 1
ATOM 836 N N . PRO A 1 107 ? 17.105 2.157 -8.878 1.00 90.75 107 PRO A N 1
ATOM 837 C CA . PRO A 1 107 ? 17.841 1.819 -10.089 1.00 90.75 107 PRO A CA 1
ATOM 838 C C . PRO A 1 107 ? 17.198 0.640 -10.839 1.00 90.75 107 PRO A C 1
ATOM 840 O O . PRO A 1 107 ? 16.667 -0.289 -10.233 1.00 90.75 107 PRO A O 1
ATOM 843 N N . HIS A 1 108 ? 17.230 0.663 -12.174 1.00 89.75 108 HIS A N 1
ATOM 844 C CA . HIS A 1 108 ? 16.613 -0.370 -13.026 1.00 89.75 108 HIS A CA 1
ATOM 845 C C . HIS A 1 108 ? 17.192 -1.792 -12.834 1.00 89.75 108 HIS A C 1
ATOM 847 O O . HIS A 1 108 ? 16.571 -2.786 -13.218 1.00 89.75 108 HIS A O 1
ATOM 853 N N . ASP A 1 109 ? 18.394 -1.903 -12.281 1.00 90.25 109 ASP A N 1
ATOM 854 C CA . ASP A 1 109 ? 19.125 -3.139 -12.008 1.00 90.25 109 ASP A CA 1
ATOM 855 C C . ASP A 1 109 ? 18.833 -3.721 -10.618 1.00 90.25 109 ASP A C 1
ATOM 857 O O . ASP A 1 109 ? 19.192 -4.872 -10.376 1.00 90.25 109 ASP A O 1
ATOM 861 N N . ASP A 1 110 ? 18.090 -3.003 -9.768 1.00 92.31 110 ASP A N 1
ATOM 862 C CA . ASP A 1 110 ? 17.600 -3.489 -8.475 1.00 92.31 110 ASP A CA 1
ATOM 863 C C . ASP A 1 110 ? 16.055 -3.533 -8.428 1.00 92.31 110 ASP A C 1
ATOM 865 O O . ASP A 1 110 ? 15.391 -2.657 -7.856 1.00 92.31 110 ASP A O 1
ATOM 869 N N . PRO A 1 111 ? 15.432 -4.551 -9.056 1.00 92.31 111 PRO A N 1
ATOM 870 C CA . PRO A 1 111 ? 13.979 -4.716 -9.040 1.00 92.31 111 PRO A CA 1
ATOM 871 C C . PRO A 1 111 ? 13.428 -5.006 -7.635 1.00 92.31 111 PRO A C 1
ATOM 873 O O . PRO A 1 111 ? 12.261 -4.715 -7.369 1.00 92.31 111 PRO A O 1
ATOM 876 N N . THR A 1 112 ? 14.241 -5.553 -6.727 1.00 90.25 112 THR A N 1
ATOM 877 C CA . THR A 1 112 ? 13.816 -5.906 -5.367 1.00 90.25 112 THR A CA 1
ATOM 878 C C . THR A 1 112 ? 13.614 -4.656 -4.521 1.00 90.25 112 THR A C 1
ATOM 880 O O . THR A 1 112 ? 12.538 -4.492 -3.940 1.00 90.25 112 THR A O 1
ATOM 883 N N . ALA A 1 113 ? 14.588 -3.739 -4.511 1.00 86.81 113 ALA A N 1
ATOM 884 C CA . ALA A 1 113 ? 14.458 -2.461 -3.809 1.00 86.81 113 ALA A CA 1
ATOM 885 C C . ALA A 1 113 ? 13.312 -1.607 -4.381 1.00 86.81 113 ALA A C 1
ATOM 887 O O . ALA A 1 113 ? 12.545 -0.982 -3.639 1.00 86.81 113 ALA A O 1
ATOM 888 N N . ALA A 1 114 ? 13.126 -1.630 -5.705 1.00 91.50 114 ALA A N 1
ATOM 889 C CA . ALA A 1 114 ? 11.991 -0.964 -6.338 1.00 91.50 114 ALA A CA 1
ATOM 890 C C . ALA A 1 114 ? 10.645 -1.574 -5.901 1.00 91.50 114 ALA A C 1
ATOM 892 O O . ALA A 1 114 ? 9.709 -0.836 -5.586 1.00 91.50 114 ALA A O 1
ATOM 893 N N . ALA A 1 115 ? 10.543 -2.905 -5.823 1.00 88.94 115 ALA A N 1
ATOM 894 C CA . ALA A 1 115 ? 9.341 -3.590 -5.349 1.00 88.94 115 ALA A CA 1
ATOM 895 C C . ALA A 1 115 ? 9.032 -3.285 -3.872 1.00 88.94 115 ALA A C 1
ATOM 897 O O . ALA A 1 115 ? 7.865 -3.154 -3.505 1.00 88.94 115 ALA A O 1
ATOM 898 N N . GLU A 1 116 ? 10.050 -3.129 -3.023 1.00 86.00 116 GLU A N 1
ATOM 899 C CA . GLU A 1 116 ? 9.881 -2.689 -1.630 1.00 86.00 116 GLU A CA 1
ATOM 900 C C . GLU A 1 116 ? 9.344 -1.266 -1.536 1.00 86.00 116 GLU 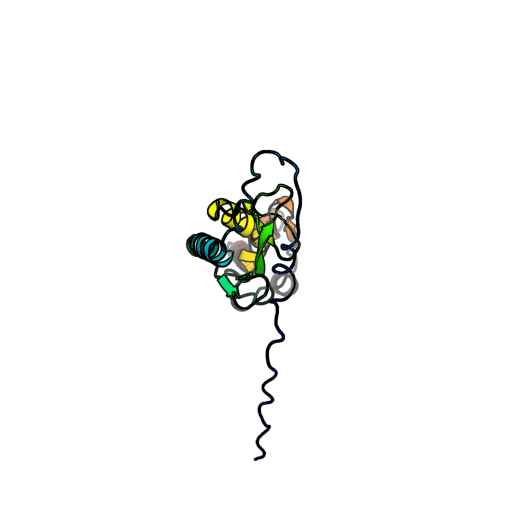A C 1
ATOM 902 O O . GLU A 1 116 ? 8.368 -1.018 -0.827 1.00 86.00 116 GLU A O 1
ATOM 907 N N . THR A 1 117 ? 9.907 -0.348 -2.318 1.00 87.56 117 THR A N 1
ATOM 908 C CA . THR A 1 117 ? 9.417 1.032 -2.390 1.00 87.56 117 THR A CA 1
ATOM 909 C C . THR A 1 117 ? 7.965 1.085 -2.871 1.00 87.56 117 THR A C 1
ATOM 911 O O . THR A 1 117 ? 7.148 1.806 -2.298 1.00 87.56 117 THR A O 1
ATOM 914 N N . ILE A 1 118 ? 7.599 0.278 -3.874 1.00 87.56 118 ILE A N 1
ATOM 915 C CA . ILE A 1 118 ? 6.208 0.154 -4.343 1.00 87.56 118 ILE A CA 1
ATOM 916 C C . ILE A 1 118 ? 5.300 -0.392 -3.234 1.00 87.56 118 ILE A C 1
ATOM 918 O O . ILE A 1 118 ? 4.214 0.146 -3.018 1.00 87.56 118 ILE A O 1
ATOM 922 N N . ALA A 1 119 ? 5.728 -1.428 -2.510 1.00 82.56 119 ALA A N 1
ATOM 923 C CA . ALA A 1 119 ? 4.953 -1.996 -1.410 1.00 82.56 119 ALA A CA 1
ATOM 924 C C . ALA A 1 119 ? 4.729 -0.981 -0.277 1.00 82.56 119 ALA A C 1
ATOM 926 O O . ALA A 1 119 ? 3.634 -0.926 0.276 1.00 82.56 119 ALA A O 1
ATOM 927 N N . LEU A 1 120 ? 5.719 -0.136 0.030 1.00 82.31 120 LEU A N 1
ATOM 928 C CA . LEU A 1 120 ? 5.579 0.951 1.004 1.00 82.31 120 LEU A CA 1
ATOM 929 C C . LEU A 1 120 ? 4.620 2.044 0.515 1.00 82.31 120 LEU A C 1
ATOM 931 O O . LEU A 1 120 ? 3.761 2.485 1.277 1.00 82.31 120 LEU A O 1
ATOM 935 N N . LEU A 1 121 ? 4.716 2.444 -0.758 1.00 81.69 121 LEU A N 1
ATOM 936 C CA . LEU A 1 121 ? 3.821 3.437 -1.367 1.00 81.69 121 LEU A CA 1
ATOM 937 C C . LEU A 1 121 ? 2.362 2.968 -1.384 1.00 81.69 121 LEU A C 1
ATOM 939 O O . LEU A 1 121 ? 1.447 3.749 -1.119 1.00 81.69 121 LEU A O 1
ATOM 943 N N . LEU A 1 122 ? 2.141 1.687 -1.683 1.00 79.19 122 LEU A N 1
ATOM 944 C CA . LEU A 1 122 ? 0.812 1.080 -1.721 1.00 79.19 122 LEU A CA 1
ATOM 945 C C . LEU A 1 122 ? 0.346 0.576 -0.347 1.00 79.19 122 LEU A C 1
ATOM 947 O O . LEU A 1 122 ? -0.842 0.309 -0.174 1.00 79.19 122 LEU A O 1
ATOM 951 N N . GLY A 1 123 ? 1.244 0.492 0.637 1.00 72.44 123 GLY A N 1
ATOM 952 C CA . GLY A 1 123 ? 1.012 -0.005 1.996 1.00 72.44 123 GLY A CA 1
ATOM 953 C C . GLY A 1 123 ? -0.239 0.550 2.681 1.00 72.44 123 GLY A C 1
ATOM 954 O O . GLY A 1 123 ? -1.039 -0.245 3.174 1.00 72.44 123 GLY A O 1
ATOM 955 N N . PRO A 1 124 ? -0.489 1.875 2.659 1.00 70.06 124 PRO A N 1
ATOM 956 C CA . PRO A 1 124 ? -1.707 2.455 3.231 1.00 70.06 124 PRO A CA 1
ATOM 957 C C . PRO A 1 124 ? -3.008 1.954 2.586 1.00 70.06 124 PRO A C 1
ATOM 959 O O . PRO A 1 124 ? -4.066 2.005 3.209 1.00 70.06 124 PRO A O 1
ATOM 962 N N . TRP A 1 125 ? -2.939 1.464 1.348 1.00 64.62 125 TRP A N 1
ATOM 963 C CA . TRP A 1 125 ? -4.093 1.059 0.552 1.00 64.62 125 TRP A CA 1
ATOM 964 C C . TRP A 1 125 ? -4.282 -0.462 0.505 1.00 64.62 125 TRP A C 1
ATOM 966 O O . TRP A 1 125 ? -5.419 -0.911 0.387 1.00 64.62 125 TRP A O 1
ATOM 976 N N . LEU A 1 126 ? -3.208 -1.252 0.661 1.00 63.38 126 LEU A N 1
ATOM 977 C CA . LEU A 1 126 ? -3.192 -2.725 0.577 1.00 63.38 126 LEU A CA 1
ATOM 978 C C . LEU A 1 126 ? -4.183 -3.463 1.511 1.00 63.38 126 LEU A C 1
ATOM 980 O O . LEU A 1 126 ? -4.799 -4.437 1.070 1.00 63.38 126 LEU A O 1
ATOM 984 N N . PRO A 1 127 ? -4.445 -3.017 2.754 1.00 57.69 127 PRO A N 1
ATOM 985 C CA . PRO A 1 127 ? -5.452 -3.657 3.605 1.00 57.69 127 PRO A CA 1
ATOM 986 C C . PRO A 1 127 ? -6.888 -3.561 3.062 1.00 57.69 127 PRO A C 1
ATOM 988 O O . PRO A 1 127 ? -7.662 -4.502 3.223 1.00 57.69 127 PRO A O 1
ATOM 991 N N . ALA A 1 128 ? -7.246 -2.460 2.391 1.00 49.78 128 ALA A N 1
ATOM 992 C CA . ALA A 1 128 ? -8.572 -2.270 1.780 1.00 49.78 128 ALA A CA 1
ATOM 993 C C . ALA A 1 128 ? -8.757 -3.016 0.446 1.00 49.78 128 ALA A C 1
ATOM 995 O O . ALA A 1 128 ? -9.859 -3.157 -0.071 1.00 49.78 128 ALA A O 1
ATOM 996 N N . ALA A 1 129 ? -7.641 -3.493 -0.077 1.00 49.44 129 ALA A N 1
ATOM 997 C CA . ALA A 1 129 ? -7.354 -3.861 -1.449 1.00 49.44 129 ALA A CA 1
ATOM 998 C C . ALA A 1 129 ? -7.164 -5.378 -1.647 1.00 49.44 129 ALA A C 1
ATOM 1000 O O . ALA A 1 129 ? -7.324 -5.934 -2.734 1.00 49.44 129 ALA A O 1
ATOM 1001 N N . LEU A 1 130 ? -6.803 -6.060 -0.568 1.00 54.12 130 LEU A N 1
ATOM 1002 C CA . LEU A 1 130 ? -6.663 -7.509 -0.519 1.00 54.12 130 LEU A CA 1
ATOM 1003 C C . LEU A 1 130 ? -7.927 -8.193 0.018 1.00 54.12 130 LEU A C 1
ATOM 1005 O O . LEU A 1 130 ? -7.862 -9.348 0.424 1.00 54.12 130 LEU A O 1
ATOM 1009 N N . GLY A 1 131 ? -9.067 -7.491 0.097 1.00 48.16 131 GLY A N 1
ATOM 1010 C CA . GLY A 1 131 ? -10.295 -8.059 0.672 1.00 48.16 131 GLY A CA 1
ATOM 1011 C C . GLY A 1 131 ? -10.145 -8.530 2.128 1.00 48.16 131 GLY A C 1
ATOM 1012 O O . GLY A 1 131 ? -10.975 -9.277 2.636 1.00 48.16 131 GLY A O 1
ATOM 1013 N N . ILE A 1 132 ? -9.100 -8.076 2.834 1.00 52.41 132 ILE A N 1
ATOM 1014 C CA . ILE A 1 132 ? -8.965 -8.223 4.295 1.00 52.41 132 ILE A CA 1
ATOM 1015 C C . ILE A 1 132 ? -10.050 -7.379 5.004 1.00 52.41 132 ILE A C 1
ATOM 1017 O O . ILE A 1 132 ? -10.358 -7.570 6.185 1.00 52.41 132 ILE A O 1
ATOM 1021 N N . ILE A 1 133 ? -10.690 -6.481 4.249 1.00 45.47 133 ILE A N 1
ATOM 1022 C CA . ILE A 1 133 ? -12.010 -5.934 4.534 1.00 45.47 133 ILE A CA 1
ATOM 1023 C C . ILE A 1 133 ? -13.065 -6.850 3.872 1.00 45.47 133 ILE A C 1
ATOM 1025 O O . ILE A 1 133 ? -13.007 -7.026 2.656 1.00 45.47 133 ILE A O 1
ATOM 1029 N N . PRO A 1 134 ? -14.005 -7.447 4.632 1.00 43.94 134 PRO A N 1
ATOM 1030 C CA . PRO A 1 134 ? -15.031 -8.338 4.086 1.00 43.94 134 PRO A CA 1
ATOM 1031 C C . PRO A 1 134 ? -15.927 -7.633 3.053 1.00 43.94 134 PRO A C 1
ATOM 1033 O O . PRO A 1 134 ? -16.042 -6.410 3.069 1.00 43.94 134 PRO A O 1
ATOM 1036 N N . ASP A 1 135 ? -16.599 -8.438 2.217 1.00 45.59 135 ASP A N 1
ATOM 1037 C CA . ASP A 1 135 ? -17.499 -8.131 1.073 1.00 45.59 135 ASP A CA 1
ATOM 1038 C C . ASP A 1 135 ? -18.528 -6.994 1.295 1.00 45.59 135 ASP A C 1
ATOM 1040 O O . ASP A 1 135 ? -19.101 -6.428 0.368 1.00 45.59 135 ASP A O 1
ATOM 1044 N N . ARG A 1 136 ? -18.702 -6.566 2.546 1.00 55.53 136 ARG A N 1
ATOM 1045 C CA . ARG A 1 136 ? -19.287 -5.279 2.901 1.00 55.53 136 ARG A CA 1
ATOM 1046 C C . ARG A 1 136 ? -18.351 -4.555 3.860 1.00 55.53 136 ARG A C 1
ATOM 1048 O O . ARG A 1 136 ? -18.422 -4.777 5.066 1.00 55.53 136 ARG A O 1
ATOM 1055 N N . ALA A 1 137 ? -17.505 -3.673 3.331 1.00 57.44 137 ALA A N 1
ATOM 1056 C CA . ALA A 1 137 ? -16.661 -2.813 4.149 1.00 57.44 137 ALA A CA 1
ATOM 1057 C C . ALA A 1 137 ? -17.520 -2.057 5.163 1.00 57.44 137 ALA A C 1
ATOM 1059 O O . ALA A 1 137 ? -18.369 -1.239 4.792 1.00 57.44 137 ALA A O 1
ATOM 1060 N N . MET A 1 138 ? -17.335 -2.347 6.450 1.00 66.69 138 MET A N 1
ATOM 1061 C CA . MET A 1 138 ? -18.108 -1.683 7.486 1.00 66.69 138 MET A CA 1
ATOM 1062 C C . MET A 1 138 ? -17.747 -0.194 7.495 1.00 66.69 138 MET A C 1
ATOM 1064 O O . MET A 1 138 ? -16.583 0.165 7.651 1.00 66.69 138 MET A O 1
ATOM 1068 N N . THR A 1 139 ? -18.728 0.690 7.298 1.00 78.06 139 THR A N 1
ATOM 1069 C CA . THR A 1 139 ? -18.494 2.146 7.312 1.00 78.06 139 THR A CA 1
ATOM 1070 C C . THR A 1 139 ? -18.527 2.694 8.739 1.00 78.06 139 THR A C 1
ATOM 1072 O O . THR A 1 139 ? -19.130 2.099 9.633 1.00 78.06 139 THR A O 1
ATOM 1075 N N . VAL A 1 140 ? -17.935 3.872 8.972 1.00 67.88 140 VAL A N 1
ATOM 1076 C CA . VAL A 1 140 ? -18.001 4.547 10.286 1.00 67.88 140 VAL A CA 1
ATOM 1077 C C . VAL A 1 140 ? -19.455 4.789 10.709 1.00 67.88 140 VAL A C 1
ATOM 1079 O O . VAL A 1 140 ? -19.804 4.579 11.869 1.00 67.88 140 VAL A O 1
ATOM 1082 N N . SER A 1 141 ? -20.323 5.171 9.768 1.00 71.38 141 SER A N 1
ATOM 1083 C CA . SER A 1 141 ? -21.757 5.357 10.017 1.00 71.38 141 SER A CA 1
ATOM 1084 C C . SER A 1 141 ? -22.443 4.054 10.432 1.00 71.38 141 SER A C 1
ATOM 1086 O O . SER A 1 141 ? -23.281 4.052 11.330 1.00 71.38 141 SER A O 1
ATOM 1088 N N . GLU A 1 142 ? -22.059 2.931 9.825 1.00 77.75 142 GLU A N 1
ATOM 1089 C CA . GLU A 1 142 ? -22.573 1.603 10.167 1.00 77.75 142 GLU A CA 1
ATOM 1090 C C . GLU A 1 142 ? -22.116 1.156 11.566 1.00 77.75 142 GLU A C 1
ATOM 1092 O O . GLU A 1 142 ? -22.925 0.637 12.336 1.00 77.75 142 GLU A O 1
ATOM 1097 N N . VAL A 1 143 ? -20.857 1.425 11.937 1.00 81.44 143 VAL A N 1
ATOM 1098 C CA . VAL A 1 143 ? -20.337 1.178 13.295 1.00 81.44 143 VAL A CA 1
ATOM 1099 C C . VAL A 1 143 ? -21.075 2.033 14.327 1.00 81.44 143 VAL A C 1
ATOM 1101 O O . VAL A 1 143 ? -21.551 1.494 15.323 1.00 81.44 143 VAL A O 1
ATOM 1104 N N . ARG A 1 144 ? -21.250 3.337 14.074 1.00 81.44 144 ARG A N 1
ATOM 1105 C CA . ARG A 1 144 ? -21.990 4.244 14.972 1.00 81.44 144 ARG A CA 1
ATOM 1106 C C . ARG A 1 144 ? -23.444 3.819 15.161 1.00 81.44 144 ARG A C 1
ATOM 1108 O O . ARG A 1 144 ? -23.952 3.869 16.274 1.00 81.44 144 ARG A O 1
ATOM 1115 N N . ARG A 1 145 ? -24.098 3.360 14.089 1.00 83.50 145 ARG A N 1
ATOM 1116 C CA . ARG A 1 145 ? -25.476 2.854 14.146 1.00 83.50 145 ARG A CA 1
ATOM 1117 C C . ARG A 1 145 ? -25.584 1.572 14.973 1.00 83.50 145 ARG A C 1
ATOM 1119 O O . ARG A 1 145 ? -26.572 1.384 15.671 1.00 83.50 145 ARG A O 1
ATOM 1126 N N . ARG A 1 146 ? -24.590 0.682 14.885 1.00 88.56 146 ARG A N 1
ATOM 1127 C CA . ARG A 1 146 ? -24.591 -0.611 15.588 1.00 88.56 146 ARG A CA 1
ATOM 1128 C C . ARG A 1 146 ? -24.185 -0.503 17.059 1.00 88.56 146 ARG A C 1
ATOM 1130 O O . ARG A 1 146 ? -24.609 -1.335 17.854 1.00 88.56 146 ARG A O 1
ATOM 1137 N N . PHE A 1 147 ? -23.375 0.494 17.411 1.00 90.25 147 PHE A N 1
ATOM 1138 C CA . PHE A 1 147 ? -22.848 0.693 18.762 1.00 90.25 147 PHE A CA 1
ATOM 1139 C C . PHE A 1 147 ? -23.090 2.134 19.241 1.00 90.25 147 PHE A C 1
ATOM 1141 O O . PHE A 1 147 ? -22.152 2.938 19.287 1.00 90.25 147 PHE A O 1
ATOM 1148 N N . PRO A 1 148 ? -24.341 2.488 19.584 1.00 85.50 148 PRO A N 1
ATOM 1149 C CA . PRO A 1 148 ? -24.647 3.815 20.102 1.00 85.50 148 PRO A CA 1
ATOM 1150 C C . PRO A 1 148 ? -23.865 4.082 21.399 1.00 85.50 148 PRO A C 1
ATOM 1152 O O . PRO A 1 148 ? -23.766 3.219 22.267 1.00 85.50 148 PRO A O 1
ATOM 1155 N N . GLY A 1 149 ? -23.278 5.277 21.514 1.00 84.88 149 GLY A N 1
ATOM 1156 C CA . GLY A 1 149 ? -22.475 5.689 22.675 1.00 84.88 149 GLY A CA 1
ATOM 1157 C C . GLY A 1 149 ? -20.999 5.267 22.646 1.00 84.88 149 GLY A C 1
ATOM 1158 O O . GLY A 1 149 ? -20.241 5.677 23.521 1.00 84.88 149 GLY A O 1
ATOM 1159 N N . VAL A 1 150 ? -20.558 4.499 21.643 1.00 89.31 150 VAL A N 1
ATOM 1160 C CA . VAL A 1 150 ? -19.135 4.183 21.444 1.00 89.31 150 VAL A CA 1
ATOM 1161 C C . VAL A 1 150 ? -18.469 5.275 20.607 1.00 89.31 150 VAL A C 1
ATOM 1163 O O . VAL A 1 150 ? -18.838 5.510 19.455 1.00 89.31 150 VAL A O 1
ATOM 1166 N N . SER A 1 151 ? -17.438 5.910 21.164 1.00 84.56 151 SER A N 1
ATOM 1167 C CA . SER A 1 151 ? -16.613 6.881 20.436 1.00 84.56 151 SER A CA 1
ATOM 1168 C C . SER A 1 151 ? -15.542 6.153 19.636 1.00 84.56 151 SER A C 1
ATOM 1170 O O . SER A 1 151 ? -14.688 5.491 20.222 1.00 84.56 151 SER A O 1
ATOM 1172 N N . CYS A 1 152 ? -15.564 6.281 18.308 1.00 84.50 152 CYS A N 1
ATOM 1173 C CA . CYS A 1 152 ? -14.581 5.672 17.410 1.00 84.50 152 CYS A CA 1
ATOM 1174 C C . CYS A 1 152 ? -13.825 6.716 16.575 1.00 84.50 152 CYS A C 1
ATOM 1176 O O . CYS A 1 152 ? -14.434 7.659 16.062 1.00 84.50 152 CYS A O 1
ATOM 1178 N N . TRP A 1 153 ? -12.516 6.529 16.398 1.00 81.44 153 TRP A N 1
ATOM 1179 C CA . TRP A 1 153 ? -11.652 7.430 15.626 1.00 81.44 153 TRP A CA 1
ATOM 1180 C C . TRP A 1 153 ? -10.493 6.687 14.953 1.00 81.44 153 TRP A C 1
ATOM 1182 O O . TRP A 1 153 ? -10.132 5.580 15.350 1.00 81.44 153 TRP A O 1
ATOM 1192 N N . TRP A 1 154 ? -9.903 7.301 13.927 1.00 81.19 154 TRP A N 1
ATOM 1193 C CA . TRP A 1 154 ? -8.683 6.812 13.283 1.00 81.19 154 TRP A CA 1
ATOM 1194 C C . TRP A 1 154 ? -7.452 7.466 13.915 1.00 81.19 154 TRP A C 1
ATOM 1196 O O . TRP A 1 154 ? -7.380 8.689 14.026 1.00 81.19 154 TRP A O 1
ATOM 1206 N N . GLY A 1 155 ? -6.477 6.663 14.334 1.00 70.38 155 GLY A N 1
ATOM 1207 C CA . GLY A 1 155 ? -5.201 7.146 14.849 1.00 70.38 155 GLY A CA 1
ATOM 1208 C C . GLY A 1 155 ? -4.171 7.255 13.731 1.00 70.38 155 GLY A C 1
ATOM 1209 O O . GLY A 1 155 ? -3.617 6.239 13.327 1.00 70.38 155 GLY A O 1
ATOM 1210 N N . ILE A 1 156 ? -3.862 8.473 13.276 1.00 54.84 156 ILE A N 1
ATOM 1211 C CA . ILE A 1 156 ? -2.929 8.718 12.156 1.00 54.84 156 ILE A CA 1
ATOM 1212 C C . ILE A 1 156 ? -1.541 8.109 12.422 1.00 54.84 156 ILE A C 1
ATOM 1214 O O . ILE A 1 156 ? -0.994 7.434 11.556 1.00 54.84 156 ILE A O 1
ATOM 1218 N N . HIS A 1 157 ? -1.004 8.275 13.635 1.00 54.25 157 HIS A N 1
ATOM 1219 C CA . HIS A 1 157 ? 0.327 7.771 14.005 1.00 54.25 157 HIS A CA 1
ATOM 1220 C C . HIS A 1 157 ? 0.383 6.260 14.238 1.00 54.25 157 HIS A C 1
ATOM 1222 O O . HIS A 1 157 ? 1.432 5.650 14.070 1.00 54.25 157 HIS A O 1
ATOM 1228 N N . THR A 1 158 ? -0.732 5.652 14.646 1.00 66.94 158 THR A N 1
ATOM 1229 C CA . THR A 1 158 ? -0.791 4.204 14.913 1.00 66.94 158 THR A CA 1
ATOM 1230 C C . THR A 1 158 ? -1.334 3.417 13.732 1.00 66.94 158 THR A C 1
ATOM 1232 O O . THR A 1 158 ? -1.261 2.194 13.748 1.00 66.94 158 THR A O 1
ATOM 1235 N N . GLN A 1 159 ? -1.887 4.109 12.732 1.00 68.69 159 GLN A N 1
ATOM 1236 C CA . GLN A 1 159 ? -2.580 3.534 11.584 1.00 68.69 159 GLN A CA 1
ATOM 1237 C C . GLN A 1 159 ? -3.612 2.474 11.995 1.00 68.69 159 GLN A C 1
ATOM 1239 O O . GLN A 1 159 ? -3.702 1.388 11.422 1.00 68.69 159 GLN A O 1
ATOM 1244 N N . ARG A 1 160 ? -4.377 2.778 13.049 1.00 79.38 160 ARG A N 1
ATOM 1245 C CA . ARG A 1 160 ? -5.414 1.898 13.596 1.00 79.38 160 ARG A CA 1
ATOM 1246 C C . ARG A 1 160 ? -6.684 2.673 13.878 1.00 79.38 160 ARG A C 1
ATOM 1248 O O . ARG A 1 160 ? -6.651 3.833 14.289 1.00 79.38 160 ARG A O 1
ATOM 1255 N N . TRP A 1 161 ? -7.806 1.987 13.732 1.00 82.75 161 TRP A N 1
ATOM 1256 C CA . TRP A 1 161 ? -9.064 2.416 14.309 1.00 82.75 161 TRP A CA 1
ATOM 1257 C C . TRP A 1 161 ? -9.050 2.152 15.804 1.00 82.75 161 TRP A C 1
ATOM 1259 O O . TRP A 1 161 ? -8.633 1.084 16.247 1.00 82.75 161 TRP A O 1
ATOM 1269 N N . TRP A 1 162 ? -9.544 3.115 16.563 1.00 88.75 162 TRP A N 1
ATOM 1270 C CA . TRP A 1 162 ? -9.699 3.058 18.004 1.00 88.75 162 TRP A CA 1
ATOM 1271 C C . TRP A 1 162 ? -11.169 3.221 18.360 1.00 88.75 162 TRP A C 1
ATOM 1273 O O . TRP A 1 162 ? -11.900 3.950 17.688 1.00 88.75 162 TRP A O 1
ATOM 1283 N N . ALA A 1 163 ? -11.600 2.536 19.414 1.00 92.38 163 ALA A N 1
ATOM 1284 C CA . ALA A 1 163 ? -12.921 2.711 19.992 1.00 92.38 163 ALA A CA 1
ATOM 1285 C C . ALA A 1 163 ? -12.845 2.726 21.517 1.00 92.38 163 ALA A C 1
ATOM 1287 O O . ALA A 1 163 ? -12.259 1.828 22.128 1.00 92.38 163 ALA A O 1
ATOM 1288 N N . LEU A 1 164 ? -13.464 3.740 22.116 1.00 93.25 164 LEU A N 1
ATOM 1289 C CA . LEU A 1 164 ? -13.677 3.848 23.551 1.00 93.25 164 LEU A CA 1
ATOM 1290 C C . LEU A 1 164 ? -15.085 3.354 23.876 1.00 93.25 164 LEU A C 1
ATOM 1292 O O . LEU A 1 164 ? -16.077 3.919 23.417 1.00 93.25 164 LEU A O 1
ATOM 1296 N N . ILE A 1 165 ? -15.153 2.284 24.657 1.00 92.50 165 ILE A N 1
ATOM 1297 C CA . ILE A 1 165 ? -16.389 1.597 25.012 1.00 92.50 165 ILE A CA 1
ATOM 1298 C C . ILE A 1 165 ? -16.730 1.946 26.464 1.00 92.50 165 ILE A C 1
ATOM 1300 O O . ILE A 1 165 ? -15.985 1.530 27.361 1.00 92.50 165 ILE A O 1
ATOM 1304 N N . PRO A 1 166 ? -17.825 2.679 26.722 1.00 86.12 166 PRO A N 1
ATOM 1305 C CA . PRO A 1 166 ? -18.260 2.960 28.085 1.00 86.12 166 PRO A CA 1
ATOM 1306 C C . PRO A 1 166 ? -18.775 1.675 28.758 1.00 86.12 166 PRO A C 1
ATOM 1308 O O . PRO A 1 166 ? -19.593 0.950 28.193 1.00 86.12 166 PRO A O 1
ATOM 1311 N N . ARG A 1 167 ? -18.293 1.369 29.970 1.00 83.81 167 ARG A N 1
ATOM 1312 C CA . ARG A 1 167 ? -18.737 0.248 30.824 1.00 83.81 167 ARG A CA 1
ATOM 1313 C C . ARG A 1 167 ? -18.980 0.748 32.254 1.00 83.81 167 ARG A C 1
ATOM 1315 O O . ARG A 1 167 ? -18.196 0.478 33.169 1.00 83.81 167 ARG A O 1
ATOM 1322 N N . GLY A 1 168 ? -20.065 1.502 32.436 1.00 81.56 168 GLY A N 1
ATOM 1323 C CA . GLY A 1 168 ? -20.401 2.122 33.722 1.00 81.56 168 GLY A CA 1
ATOM 1324 C C . GLY A 1 168 ? -19.276 3.059 34.193 1.00 81.56 168 GLY A C 1
ATOM 1325 O O . GLY A 1 168 ? -18.909 3.953 33.433 1.00 81.56 168 GLY A O 1
ATOM 1326 N N . PRO A 1 169 ? -18.682 2.857 35.388 1.00 82.00 169 PRO A N 1
ATOM 1327 C CA . PRO A 1 169 ? -17.593 3.703 35.889 1.00 82.00 169 PRO A CA 1
ATOM 1328 C C . PRO A 1 169 ? -16.247 3.464 35.185 1.00 82.00 169 PRO A C 1
ATOM 1330 O O . PRO A 1 169 ? -15.299 4.215 35.393 1.00 82.00 169 PRO A O 1
ATOM 1333 N N . SER A 1 170 ? -16.134 2.417 34.361 1.00 82.75 170 SER A N 1
ATOM 1334 C CA . SER A 1 170 ? -14.900 2.061 33.659 1.00 82.75 170 SER 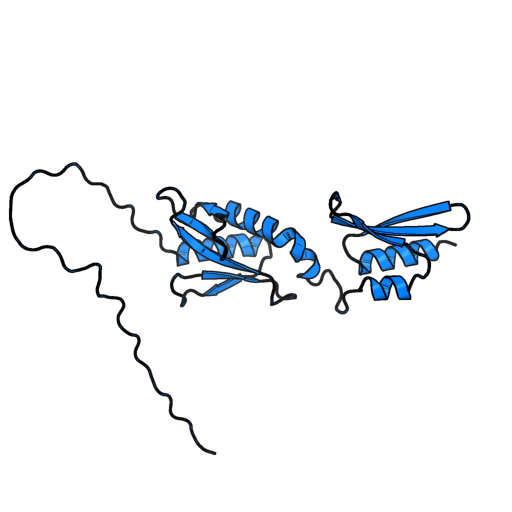A CA 1
ATOM 1335 C C . SER A 1 170 ? -15.062 2.230 32.151 1.00 82.75 170 SER A C 1
ATOM 1337 O O . SER A 1 170 ? -16.125 1.970 31.596 1.00 82.75 170 SER A O 1
ATOM 1339 N N . SER A 1 171 ? -14.005 2.654 31.462 1.00 86.62 171 SER A N 1
ATOM 1340 C CA . SER A 1 171 ? -13.982 2.692 29.997 1.00 86.62 171 SER A CA 1
ATOM 1341 C C . SER A 1 171 ? -12.963 1.699 29.465 1.00 86.62 171 SER A C 1
ATOM 1343 O O . SER A 1 171 ? -11.889 1.526 30.041 1.00 86.62 171 SER A O 1
ATOM 1345 N N . ARG A 1 172 ? -13.291 1.041 28.350 1.00 91.38 172 ARG A N 1
ATOM 1346 C CA . ARG A 1 172 ? -12.392 0.099 27.684 1.00 91.38 172 ARG A CA 1
ATOM 1347 C C . ARG A 1 172 ? -11.995 0.617 26.315 1.00 91.38 172 ARG A C 1
ATOM 1349 O O . ARG A 1 172 ? -12.851 0.874 25.476 1.00 91.38 172 ARG A O 1
ATOM 1356 N N . LEU A 1 173 ? -10.693 0.693 26.083 1.00 93.31 173 LEU A N 1
ATOM 1357 C CA . LEU A 1 173 ? -10.127 1.064 24.797 1.00 93.31 173 LEU A CA 1
ATOM 1358 C C . LEU A 1 173 ? -9.806 -0.197 23.983 1.00 93.31 173 LEU A C 1
ATOM 1360 O O . LEU A 1 173 ? -9.191 -1.135 24.494 1.00 93.31 173 LEU A O 1
ATOM 1364 N N . VAL A 1 174 ? -10.228 -0.236 22.721 1.00 92.62 174 VAL A N 1
ATOM 1365 C CA . VAL A 1 174 ? -9.883 -1.303 21.770 1.00 92.62 174 VAL A CA 1
ATOM 1366 C C . VAL A 1 174 ? -9.356 -0.696 20.474 1.00 92.62 174 VAL A C 1
ATOM 1368 O O . VAL A 1 174 ? -9.780 0.395 20.094 1.00 92.62 174 VAL A O 1
ATOM 1371 N N . SER A 1 175 ? -8.445 -1.394 19.790 1.00 87.62 175 SER A N 1
ATOM 1372 C CA . SER A 1 175 ? -7.932 -0.966 18.488 1.00 87.62 175 SER A CA 1
ATOM 1373 C C . SER A 1 175 ? -7.892 -2.093 17.472 1.00 87.62 175 SER A C 1
ATOM 1375 O O . SER A 1 175 ? -7.699 -3.262 17.815 1.00 87.62 175 SER A O 1
ATOM 1377 N N . ALA A 1 176 ? -8.058 -1.740 16.203 1.00 83.56 176 ALA A N 1
ATOM 1378 C CA . ALA A 1 176 ? -8.011 -2.689 15.107 1.00 83.56 176 ALA A CA 1
ATOM 1379 C C . ALA A 1 176 ? -7.558 -2.023 13.804 1.00 83.56 176 ALA A C 1
ATOM 1381 O O . ALA A 1 176 ? -7.626 -0.806 13.657 1.00 83.56 176 ALA A O 1
ATOM 1382 N N . ILE A 1 177 ? -7.082 -2.828 12.856 1.00 74.06 177 ILE A N 1
ATOM 1383 C CA . ILE A 1 177 ? -6.597 -2.329 11.559 1.00 74.06 177 ILE A CA 1
ATOM 1384 C C . ILE A 1 177 ? -7.782 -1.966 10.647 1.00 74.06 177 ILE A C 1
ATOM 1386 O O . ILE A 1 177 ? -7.684 -1.050 9.839 1.00 74.06 177 ILE A O 1
ATOM 1390 N N . THR A 1 178 ? -8.933 -2.627 10.812 1.00 77.31 178 THR A N 1
ATOM 1391 C CA . THR A 1 178 ? -10.133 -2.416 9.987 1.00 77.31 178 THR A CA 1
ATOM 1392 C C . THR A 1 178 ? -11.369 -2.144 10.847 1.00 77.31 178 THR A C 1
ATOM 1394 O O . THR A 1 178 ? -11.427 -2.547 12.010 1.00 77.31 178 THR A O 1
ATOM 1397 N N . LEU A 1 179 ? -12.390 -1.490 10.284 1.00 80.44 179 LEU A N 1
ATOM 1398 C CA . LEU A 1 179 ? -13.650 -1.231 10.997 1.00 80.44 179 LEU A CA 1
ATOM 1399 C C . LEU A 1 179 ? -14.408 -2.524 11.339 1.00 80.44 179 LEU A C 1
ATOM 1401 O O . LEU A 1 179 ? -14.992 -2.615 12.413 1.00 80.44 179 LEU A O 1
ATOM 1405 N N . ASP A 1 180 ? -14.327 -3.559 10.503 1.00 81.44 180 ASP A N 1
ATOM 1406 C CA . ASP A 1 180 ? -14.900 -4.881 10.789 1.00 81.44 180 ASP A CA 1
ATOM 1407 C C . ASP A 1 180 ? -14.242 -5.574 11.982 1.00 81.44 180 ASP A C 1
ATOM 1409 O O . ASP A 1 180 ? -14.911 -6.128 12.859 1.00 81.44 180 ASP A O 1
ATOM 1413 N N . THR A 1 181 ? -12.908 -5.541 12.035 1.00 81.94 181 THR A N 1
ATOM 1414 C CA . THR A 1 181 ? -12.167 -6.094 13.174 1.00 81.94 181 THR A CA 1
ATOM 1415 C C . THR A 1 181 ? -12.418 -5.279 14.442 1.00 81.94 181 THR A C 1
ATOM 1417 O O . THR A 1 181 ? -12.555 -5.867 15.516 1.00 81.94 181 THR A O 1
ATOM 1420 N N . LEU A 1 182 ? -12.589 -3.958 14.316 1.00 88.38 182 LEU A N 1
ATOM 1421 C CA . LEU A 1 182 ? -13.000 -3.090 15.416 1.00 88.38 182 LEU A CA 1
ATOM 1422 C C . LEU A 1 182 ? -14.407 -3.440 15.915 1.00 88.38 182 LEU A C 1
ATOM 1424 O O . LEU A 1 182 ? -14.596 -3.624 17.112 1.00 88.38 182 LEU A O 1
ATOM 1428 N N . ALA A 1 183 ? -15.381 -3.602 15.020 1.00 87.25 183 ALA A N 1
ATOM 1429 C CA . ALA A 1 183 ? -16.754 -3.956 15.369 1.00 87.25 183 ALA A CA 1
ATOM 1430 C C . ALA A 1 183 ? -16.835 -5.308 16.086 1.00 87.25 183 ALA A C 1
ATOM 1432 O O . ALA A 1 183 ? -17.501 -5.420 17.114 1.00 87.25 183 ALA A O 1
ATOM 1433 N N . ARG A 1 184 ? -16.089 -6.317 15.614 1.00 87.56 184 ARG A N 1
ATOM 1434 C CA . ARG A 1 184 ? -15.958 -7.604 16.318 1.00 87.56 184 ARG A CA 1
ATOM 1435 C C . ARG A 1 184 ? -15.358 -7.433 17.716 1.00 87.56 184 ARG A C 1
ATOM 1437 O O . ARG A 1 184 ? -15.842 -8.050 18.666 1.00 87.56 184 ARG A O 1
ATOM 1444 N N . ALA A 1 185 ? -14.335 -6.590 17.864 1.00 89.62 185 ALA A N 1
ATOM 1445 C CA . ALA A 1 185 ? -13.730 -6.300 19.162 1.00 89.62 185 ALA A CA 1
ATOM 1446 C C . ALA A 1 185 ? -14.707 -5.583 20.112 1.00 89.62 185 ALA A C 1
ATOM 1448 O O . ALA A 1 185 ? -14.775 -5.941 21.289 1.00 89.62 185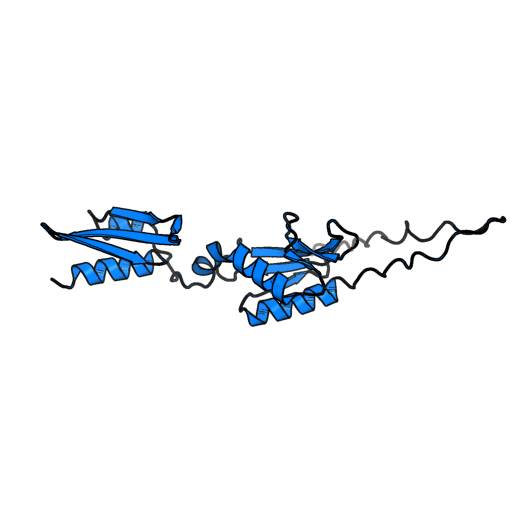 ALA A O 1
ATOM 1449 N N . ILE A 1 186 ? -15.503 -4.636 19.602 1.00 90.62 186 ILE A N 1
ATOM 1450 C CA . ILE A 1 186 ? -16.540 -3.932 20.369 1.00 90.62 186 ILE A CA 1
ATOM 1451 C C . ILE A 1 186 ? -17.634 -4.906 20.824 1.00 90.62 186 ILE A C 1
ATOM 1453 O O . ILE A 1 186 ? -17.985 -4.906 22.006 1.00 90.62 186 ILE A O 1
ATOM 1457 N N . SER A 1 187 ? -18.125 -5.782 19.938 1.00 89.75 187 SER A N 1
ATOM 1458 C CA . SER A 1 187 ? -19.098 -6.825 20.296 1.00 89.75 187 SER A CA 1
ATOM 1459 C C . SER A 1 187 ? -18.559 -7.757 21.382 1.00 89.75 187 SER A C 1
ATOM 1461 O O . SER A 1 187 ? -19.229 -7.972 22.387 1.00 89.75 187 SER A O 1
ATOM 1463 N N . LYS A 1 188 ? -17.318 -8.244 21.244 1.00 89.25 188 LYS A N 1
ATOM 1464 C CA . LYS A 1 188 ? -16.675 -9.110 22.250 1.00 89.25 188 LYS A CA 1
ATOM 1465 C C . LYS A 1 188 ? -16.481 -8.411 23.599 1.00 89.25 188 LYS A C 1
ATOM 1467 O O . LYS A 1 188 ? -16.507 -9.054 24.647 1.00 89.25 188 LYS A O 1
ATOM 1472 N N . ALA A 1 189 ? -16.235 -7.102 23.586 1.00 86.56 189 ALA A N 1
ATOM 1473 C CA . ALA A 1 189 ? -16.116 -6.309 24.802 1.00 86.56 189 ALA A CA 1
ATOM 1474 C C . ALA A 1 189 ? -17.468 -6.099 25.504 1.00 86.56 189 ALA A C 1
ATOM 1476 O O . ALA A 1 189 ? -17.470 -5.979 26.726 1.00 86.56 189 ALA A O 1
ATOM 1477 N N . HIS A 1 190 ? -18.585 -6.104 24.769 1.00 80.19 190 HIS A N 1
ATOM 1478 C CA . HIS A 1 190 ? -19.933 -6.057 25.342 1.00 80.19 190 HIS A CA 1
ATOM 1479 C C . HIS A 1 190 ? -20.366 -7.405 25.929 1.00 80.19 190 HIS A C 1
ATOM 1481 O O . HIS A 1 190 ? -20.888 -7.422 27.034 1.00 80.19 190 HIS A O 1
ATOM 1487 N N . THR A 1 191 ? -20.089 -8.530 25.258 1.00 76.19 191 THR A N 1
ATOM 1488 C CA . THR A 1 191 ? -20.556 -9.868 25.683 1.00 76.19 191 THR A CA 1
ATOM 1489 C C . THR A 1 191 ? -19.825 -10.468 26.886 1.00 76.19 191 THR A C 1
ATOM 1491 O O . THR A 1 191 ? -20.224 -11.518 27.365 1.00 76.19 191 THR A O 1
ATOM 1494 N N . ARG A 1 192 ? -18.741 -9.856 27.382 1.00 60.12 192 ARG A N 1
ATOM 1495 C CA . ARG A 1 192 ? -18.104 -10.245 28.660 1.00 60.12 192 ARG A CA 1
ATOM 1496 C C . ARG A 1 192 ? -18.765 -9.531 29.848 1.00 60.12 192 ARG A C 1
ATOM 1498 O O . ARG A 1 192 ? -18.060 -8.889 30.632 1.00 60.12 192 ARG A O 1
ATOM 1505 N N . GLN A 1 193 ? -20.092 -9.509 29.863 1.00 52.00 193 GLN A N 1
ATOM 1506 C CA . GLN A 1 193 ? -20.938 -9.147 31.004 1.00 52.00 193 GLN A CA 1
ATOM 1507 C C . GLN A 1 193 ? -21.387 -10.441 31.673 1.00 52.00 193 GLN A C 1
ATOM 1509 O O . GLN A 1 193 ? -21.492 -10.415 32.913 1.00 52.00 193 GLN A O 1
#

Sequence (193 aa):
MTLLRRHRKEPRRWSARLRRGRKGRAAGEGPPGHTVRAAPSPTVHLDRLADALASKGLPTLPRYEDDPPRLRVYIPSATHVGETIAVGPGRSDEWWYRTSTGILLGPHDDPTAAAETIALLLGPWLPAALGIIPDRAMTVSEVRRRFPGVSCWWGIHTQRWWALIPRGPSSRLVSAITLDTLARAISKAHTRQ

pLDDT: mean 72.08, std 20.59, range [29.17, 94.75]

Secondary structure (DSSP, 8-state):
---------------SSSS------------S----PPPP-HHHHHHHHHHHHHHTT--EEEETTSSS-EEEEEETTEEEEEEEEEEEE-SSSSEEEE-TT--EEEETT-HHHHHHHHHHHHTTTHHHHTT-S-SS---HHHHHHHSTT-EEEEETTTTEEEEEEEETTEEEEEEESSHHHHHHHHHHHHS--